Protein AF-A0A956GLJ9-F1 (afdb_monomer)

Structure (mmCIF, N/CA/C/O backbone):
data_AF-A0A956GLJ9-F1
#
_entry.id   AF-A0A956GLJ9-F1
#
loop_
_atom_site.group_PDB
_atom_site.id
_atom_site.type_symbol
_atom_site.label_atom_id
_atom_site.label_alt_id
_atom_site.label_comp_id
_atom_site.label_asym_id
_atom_site.label_entity_id
_atom_site.label_seq_id
_atom_site.pdbx_PDB_ins_code
_atom_site.Cartn_x
_atom_site.Cartn_y
_atom_site.Cartn_z
_atom_site.occupancy
_atom_site.B_iso_or_equiv
_atom_site.auth_seq_id
_atom_site.auth_comp_id
_atom_site.auth_asym_id
_atom_site.auth_atom_id
_atom_site.pdbx_PDB_model_num
ATOM 1 N N . MET A 1 1 ? 27.401 13.143 -89.800 1.00 44.00 1 MET A N 1
ATOM 2 C CA . MET A 1 1 ? 27.709 12.246 -88.667 1.00 44.00 1 MET A CA 1
ATOM 3 C C . MET A 1 1 ? 27.588 13.049 -87.384 1.00 44.00 1 MET A C 1
ATOM 5 O O . MET A 1 1 ? 28.404 13.926 -87.155 1.00 44.00 1 MET A O 1
ATOM 9 N N . SER A 1 2 ? 26.529 12.823 -86.611 1.00 38.94 2 SER A N 1
ATOM 10 C CA . SER A 1 2 ? 26.388 13.361 -85.257 1.00 38.94 2 SER A CA 1
ATOM 11 C C . SER A 1 2 ? 25.541 12.362 -84.472 1.00 38.94 2 SER A C 1
ATOM 13 O O . SER A 1 2 ? 24.392 12.097 -84.826 1.00 38.94 2 SER A O 1
ATOM 15 N N . THR A 1 3 ? 26.179 11.700 -83.513 1.00 44.72 3 THR A N 1
ATOM 16 C CA . THR A 1 3 ? 25.634 10.592 -82.728 1.00 44.72 3 THR A CA 1
ATOM 17 C C . THR A 1 3 ? 24.843 11.166 -81.556 1.00 44.72 3 THR A C 1
ATOM 19 O O . THR A 1 3 ? 25.363 11.983 -80.800 1.00 44.72 3 THR A O 1
ATOM 22 N N . ARG A 1 4 ? 23.577 10.759 -81.411 1.00 41.34 4 ARG A N 1
ATOM 23 C CA . ARG A 1 4 ? 22.721 11.115 -80.271 1.00 41.34 4 ARG A CA 1
ATOM 24 C C . ARG A 1 4 ? 23.201 10.368 -79.022 1.00 41.34 4 ARG A C 1
ATOM 26 O O . ARG A 1 4 ? 23.243 9.141 -79.040 1.00 41.34 4 ARG A O 1
ATOM 33 N N . LEU A 1 5 ? 23.533 11.097 -77.957 1.00 38.75 5 LEU A N 1
ATOM 34 C CA . LEU A 1 5 ? 23.769 10.532 -76.627 1.00 38.75 5 LEU A CA 1
ATOM 35 C C . LEU A 1 5 ? 22.432 10.454 -75.876 1.00 38.75 5 LEU A C 1
ATOM 37 O O . LEU A 1 5 ? 21.745 11.461 -75.716 1.00 38.75 5 LEU A O 1
ATOM 41 N N . VAL A 1 6 ? 22.071 9.252 -75.436 1.00 41.44 6 VAL A N 1
ATOM 42 C CA . VAL A 1 6 ? 20.950 8.993 -74.528 1.00 41.44 6 VAL A CA 1
ATOM 43 C C . VAL A 1 6 ? 21.472 9.159 -73.103 1.00 41.44 6 VAL A C 1
ATOM 45 O O . VAL A 1 6 ? 22.379 8.437 -72.698 1.00 41.44 6 VAL A O 1
ATOM 48 N N . ALA A 1 7 ? 20.920 10.108 -72.349 1.00 44.28 7 ALA A N 1
ATOM 49 C CA . ALA A 1 7 ? 21.169 10.231 -70.918 1.00 44.28 7 ALA A CA 1
ATOM 50 C C . ALA A 1 7 ? 20.145 9.375 -70.161 1.00 44.28 7 ALA A C 1
ATOM 52 O O . ALA A 1 7 ? 18.972 9.729 -70.071 1.00 44.28 7 ALA A O 1
ATOM 53 N N . VAL A 1 8 ? 20.595 8.237 -69.636 1.00 44.16 8 VAL A N 1
ATOM 54 C CA . VAL A 1 8 ? 19.931 7.528 -68.539 1.00 44.16 8 VAL A CA 1
ATOM 55 C C . VAL A 1 8 ? 20.678 7.945 -67.282 1.00 44.16 8 VAL A C 1
ATOM 57 O O . VAL A 1 8 ? 21.865 7.648 -67.159 1.00 44.16 8 VAL A O 1
ATOM 60 N N . MET A 1 9 ? 20.022 8.650 -66.363 1.00 39.00 9 MET A N 1
ATOM 61 C CA . MET A 1 9 ? 20.583 8.872 -65.034 1.00 39.00 9 MET A CA 1
ATOM 62 C C . MET A 1 9 ? 19.540 8.528 -63.983 1.00 39.00 9 MET A C 1
ATOM 64 O O . MET A 1 9 ? 18.390 8.958 -64.042 1.00 39.00 9 MET A O 1
ATOM 68 N N . PHE A 1 10 ? 19.985 7.647 -63.099 1.00 41.19 10 PHE A N 1
ATOM 69 C CA . PHE A 1 10 ? 19.231 6.924 -62.100 1.00 41.19 10 PHE A CA 1
ATOM 70 C C . PHE A 1 10 ? 18.556 7.871 -61.111 1.00 41.19 10 PHE A C 1
ATOM 72 O O . PHE A 1 10 ? 19.197 8.735 -60.515 1.00 41.19 10 PHE A O 1
ATOM 79 N N . LEU A 1 11 ? 17.261 7.642 -60.901 1.00 39.56 11 LEU A N 1
ATOM 80 C CA . LEU A 1 11 ? 16.531 8.148 -59.753 1.00 39.56 11 LEU A CA 1
ATOM 81 C C . LEU A 1 11 ? 17.072 7.415 -58.516 1.00 39.56 11 LEU A C 1
ATOM 83 O O . LEU A 1 11 ? 16.701 6.275 -58.248 1.00 39.56 11 LEU A O 1
ATOM 87 N N . ALA A 1 12 ? 18.003 8.040 -57.799 1.00 45.09 12 ALA A N 1
ATOM 88 C CA . ALA A 1 12 ? 18.372 7.609 -56.461 1.00 45.09 12 ALA A CA 1
ATOM 89 C C . ALA A 1 12 ? 17.210 7.975 -55.530 1.00 45.09 12 ALA A C 1
ATOM 91 O O . ALA A 1 12 ? 17.091 9.112 -55.082 1.00 45.09 12 ALA A O 1
ATOM 92 N N . THR A 1 13 ? 16.316 7.020 -55.277 1.00 44.50 13 THR A N 1
ATOM 93 C CA . THR A 1 13 ? 15.435 7.058 -54.110 1.00 44.50 13 THR A CA 1
ATOM 94 C C . THR A 1 13 ? 16.325 7.083 -52.876 1.00 44.50 13 THR A C 1
ATOM 96 O O . THR A 1 13 ? 16.839 6.050 -52.449 1.00 44.50 13 THR A O 1
ATOM 99 N N . THR A 1 14 ? 16.541 8.271 -52.318 1.00 45.38 14 THR A N 1
ATOM 100 C CA . THR A 1 14 ? 16.943 8.432 -50.925 1.00 45.38 14 THR A CA 1
ATOM 101 C C . THR A 1 14 ? 15.839 7.806 -50.086 1.00 45.38 14 THR A C 1
ATOM 103 O O . THR A 1 14 ? 14.814 8.440 -49.833 1.00 45.38 14 THR A O 1
ATOM 106 N N . LEU A 1 15 ? 16.016 6.529 -49.731 1.00 42.78 15 LEU A N 1
ATOM 107 C CA . LEU A 1 15 ? 15.277 5.925 -48.637 1.00 42.78 15 LEU A CA 1
ATOM 108 C C . LEU A 1 15 ? 15.518 6.818 -47.423 1.00 42.78 15 LEU A C 1
ATOM 110 O O . LEU A 1 15 ? 16.634 6.918 -46.913 1.00 42.78 15 LEU A O 1
ATOM 114 N N . VAL A 1 16 ? 14.454 7.490 -47.006 1.00 46.03 16 VAL A N 1
ATOM 115 C CA . VAL A 1 16 ? 14.306 8.005 -45.658 1.00 46.03 16 VAL A CA 1
ATOM 116 C C . VAL A 1 16 ? 14.397 6.781 -44.755 1.00 46.03 16 VAL A C 1
ATOM 118 O O . VAL A 1 16 ? 13.442 6.022 -44.623 1.00 46.03 16 VAL A O 1
ATOM 121 N N . GLY A 1 17 ? 15.582 6.539 -44.203 1.00 37.72 17 GLY A N 1
ATOM 122 C CA . GLY A 1 17 ? 15.743 5.671 -43.051 1.00 37.72 17 GLY A CA 1
ATOM 123 C C . GLY A 1 17 ? 15.138 6.380 -41.849 1.00 37.72 17 GLY A C 1
ATOM 124 O O . GLY A 1 17 ? 15.865 6.938 -41.037 1.00 37.72 17 GLY A O 1
ATOM 125 N N . CYS A 1 18 ? 13.809 6.392 -41.761 1.00 40.34 18 CYS A N 1
ATOM 126 C CA . CYS A 1 18 ? 13.160 6.378 -40.463 1.00 40.34 18 CYS A CA 1
ATOM 127 C C . CYS A 1 18 ? 13.499 5.008 -39.879 1.00 40.34 18 CYS A C 1
ATOM 129 O O . CYS A 1 18 ? 12.821 4.024 -40.164 1.00 40.34 18 CYS A O 1
ATOM 131 N N . ALA A 1 19 ? 14.602 4.924 -39.137 1.00 37.84 19 ALA A N 1
ATOM 132 C CA . ALA A 1 19 ? 14.672 3.942 -38.075 1.00 37.84 19 ALA A CA 1
ATOM 133 C C . ALA A 1 19 ? 13.576 4.364 -37.092 1.00 37.84 19 ALA A C 1
ATOM 135 O O . ALA A 1 19 ? 13.750 5.304 -36.321 1.00 37.84 19 ALA A O 1
ATOM 136 N N . ALA A 1 20 ? 12.393 3.774 -37.247 1.00 39.22 20 ALA A N 1
ATOM 137 C CA . ALA A 1 20 ? 11.461 3.679 -36.147 1.00 39.22 20 ALA A CA 1
ATOM 138 C C . ALA A 1 20 ? 12.117 2.704 -35.167 1.00 39.22 20 ALA A C 1
ATOM 140 O O . ALA A 1 20 ? 11.961 1.493 -35.294 1.00 39.22 20 ALA A O 1
ATOM 141 N N . ASP A 1 21 ? 12.934 3.237 -34.261 1.00 42.38 21 ASP A N 1
ATOM 142 C CA . ASP A 1 21 ? 13.174 2.589 -32.977 1.00 42.38 21 ASP A CA 1
ATOM 143 C C . ASP A 1 21 ? 11.869 2.751 -32.180 1.00 42.38 21 ASP A C 1
ATOM 145 O O . ASP A 1 21 ? 11.744 3.619 -31.324 1.00 42.38 21 ASP A O 1
ATOM 149 N N . GLU A 1 22 ? 10.848 1.985 -32.557 1.00 43.88 22 GLU A N 1
ATOM 150 C CA . GLU A 1 22 ? 9.607 1.828 -31.800 1.00 43.88 22 GLU A CA 1
ATOM 151 C C . GLU A 1 22 ? 9.545 0.369 -31.355 1.00 43.88 22 GLU A C 1
ATOM 153 O O . GLU A 1 22 ? 8.762 -0.426 -31.867 1.00 43.88 22 GLU A O 1
ATOM 158 N N . ASP A 1 23 ? 10.412 0.011 -30.409 1.00 48.56 23 ASP A N 1
ATOM 159 C CA . ASP A 1 23 ? 10.081 -1.057 -29.464 1.00 48.56 23 ASP A CA 1
ATOM 160 C C . ASP A 1 23 ? 9.266 -0.387 -28.347 1.00 48.56 23 ASP A C 1
ATOM 162 O O . ASP A 1 23 ? 9.747 -0.099 -27.253 1.00 48.56 23 ASP A O 1
ATOM 166 N N . ASP A 1 24 ? 8.031 -0.014 -28.690 1.00 54.81 24 ASP A N 1
ATOM 167 C CA . ASP A 1 24 ? 7.035 0.568 -27.781 1.00 54.81 24 ASP A CA 1
ATOM 168 C C . ASP A 1 24 ? 6.365 -0.556 -26.965 1.00 54.81 24 ASP A C 1
ATOM 170 O O . ASP A 1 24 ? 5.145 -0.673 -26.895 1.00 54.81 24 ASP A O 1
ATOM 174 N N . THR A 1 25 ? 7.172 -1.459 -26.396 1.00 66.19 25 THR A N 1
ATOM 175 C CA . THR A 1 25 ? 6.724 -2.586 -25.554 1.00 66.19 25 THR A CA 1
ATOM 176 C C . THR A 1 25 ? 6.754 -2.193 -24.080 1.00 66.19 25 THR A C 1
ATOM 178 O O . THR A 1 25 ? 7.260 -2.916 -23.220 1.00 66.19 25 THR A O 1
ATOM 181 N N . GLY A 1 26 ? 6.338 -0.964 -23.792 1.00 83.12 26 GLY A N 1
ATOM 182 C CA . GLY A 1 26 ? 6.185 -0.512 -22.426 1.00 83.12 26 GLY A CA 1
ATOM 183 C C . GLY A 1 26 ? 4.836 -0.976 -21.882 1.00 83.12 26 GLY A C 1
ATOM 184 O O . GLY A 1 26 ? 3.812 -0.776 -22.528 1.00 83.12 26 GLY A O 1
ATOM 185 N N . HIS A 1 27 ? 4.825 -1.493 -20.659 1.00 91.31 27 HIS A N 1
ATOM 186 C CA . HIS A 1 27 ? 3.616 -1.960 -19.985 1.00 91.31 27 HIS A CA 1
ATOM 187 C C . HIS A 1 27 ? 3.323 -1.135 -18.735 1.00 91.31 27 HIS A C 1
ATOM 189 O O . HIS A 1 27 ? 4.228 -0.691 -18.024 1.00 91.31 27 HIS A O 1
ATOM 195 N N . THR A 1 28 ? 2.050 -0.892 -18.471 1.00 93.38 28 THR A N 1
ATOM 196 C CA . THR A 1 28 ? 1.597 -0.215 -17.259 1.00 93.38 28 THR A CA 1
ATOM 197 C C . THR A 1 28 ? 1.535 -1.184 -16.085 1.00 93.38 28 THR A C 1
ATOM 199 O O . THR A 1 28 ? 1.340 -2.392 -16.240 1.00 93.38 28 THR A O 1
ATOM 202 N N . LEU A 1 29 ? 1.726 -0.633 -14.890 1.00 93.69 29 LEU A N 1
ATOM 203 C CA . LEU A 1 29 ? 1.554 -1.344 -13.633 1.00 93.69 29 LEU A CA 1
ATOM 204 C C . LEU A 1 29 ? 0.326 -0.780 -12.923 1.00 93.69 29 LEU A C 1
ATOM 206 O O . LEU A 1 29 ? 0.223 0.434 -12.721 1.00 93.69 29 LEU A O 1
ATOM 210 N N . THR A 1 30 ? -0.576 -1.657 -12.502 1.00 94.81 30 THR A N 1
ATOM 211 C CA . THR A 1 30 ? -1.783 -1.300 -11.761 1.00 94.81 30 THR A CA 1
ATOM 212 C C . THR A 1 30 ? -1.794 -1.982 -10.398 1.00 94.81 30 THR A C 1
ATOM 214 O O . THR A 1 30 ? -1.614 -3.192 -10.284 1.00 94.81 30 THR A O 1
ATOM 217 N N . MET A 1 31 ? -2.041 -1.198 -9.351 1.00 94.62 31 MET A N 1
ATOM 218 C CA . MET A 1 31 ? -2.357 -1.697 -8.016 1.00 94.62 31 MET A CA 1
ATOM 219 C C . MET A 1 31 ? -3.775 -1.277 -7.649 1.00 94.62 31 MET A C 1
ATOM 221 O O . MET A 1 31 ? -4.080 -0.081 -7.588 1.00 94.62 31 MET A O 1
ATOM 225 N N . ASP A 1 32 ? -4.604 -2.273 -7.362 1.00 95.50 32 ASP A N 1
ATOM 226 C CA . ASP A 1 32 ? -5.962 -2.126 -6.859 1.00 95.50 32 ASP A CA 1
ATOM 227 C C . ASP A 1 32 ? -5.995 -2.526 -5.383 1.00 95.50 32 ASP A C 1
ATOM 229 O O . ASP A 1 32 ? -6.085 -3.698 -5.022 1.00 95.50 32 ASP A O 1
ATOM 233 N N . ALA A 1 33 ? -5.898 -1.533 -4.507 1.00 95.62 33 ALA A N 1
ATOM 234 C CA . ALA A 1 33 ? -5.936 -1.720 -3.069 1.00 95.62 33 ALA A CA 1
ATOM 235 C C . ALA A 1 33 ? -7.356 -1.531 -2.528 1.00 95.62 33 ALA A C 1
ATOM 237 O O . ALA A 1 33 ? -7.972 -0.482 -2.727 1.00 95.62 33 ALA A O 1
ATOM 238 N N . ARG A 1 34 ? -7.876 -2.522 -1.799 1.00 95.44 34 ARG A N 1
ATOM 239 C CA . ARG A 1 34 ? -9.191 -2.444 -1.147 1.00 95.44 34 ARG A CA 1
ATOM 240 C C . ARG A 1 34 ? -9.061 -2.640 0.355 1.00 95.44 34 ARG A C 1
ATOM 242 O O . ARG A 1 34 ? -8.532 -3.646 0.815 1.00 95.44 34 ARG A O 1
ATOM 249 N N . LEU A 1 35 ? -9.577 -1.683 1.121 1.00 94.94 35 LEU A N 1
ATOM 250 C CA . LEU A 1 35 ? -9.683 -1.795 2.571 1.00 94.94 35 LEU A CA 1
ATOM 251 C C . LEU A 1 35 ? -11.102 -2.256 2.930 1.00 94.94 35 LEU A C 1
ATOM 253 O O . LEU A 1 35 ? -12.064 -1.494 2.851 1.00 94.94 35 LEU A O 1
ATOM 257 N N . THR A 1 36 ? -11.245 -3.524 3.291 1.00 94.81 36 THR A N 1
ATOM 258 C CA . THR A 1 36 ? -12.512 -4.173 3.620 1.00 94.81 36 THR A CA 1
ATOM 259 C C . THR A 1 36 ? -12.784 -4.138 5.117 1.00 94.81 36 THR A C 1
ATOM 261 O O . THR A 1 36 ? -11.936 -4.520 5.929 1.00 94.81 36 THR A O 1
ATOM 264 N N . THR A 1 37 ? -13.990 -3.713 5.485 1.00 94.25 37 THR A N 1
ATOM 265 C CA . THR A 1 37 ? -14.480 -3.792 6.864 1.00 94.25 37 THR A CA 1
ATOM 266 C C . THR A 1 37 ? -14.984 -5.193 7.185 1.00 94.25 37 THR A C 1
ATOM 268 O O . THR A 1 37 ? -15.641 -5.817 6.351 1.00 94.25 37 THR A O 1
ATOM 271 N N . GLY A 1 38 ? -14.734 -5.654 8.409 1.00 90.00 38 GLY A N 1
ATOM 272 C CA . GLY A 1 38 ? -15.372 -6.846 8.959 1.00 90.00 38 GLY A CA 1
ATOM 273 C C . GLY A 1 38 ? -16.847 -6.615 9.304 1.00 90.00 38 GLY A C 1
ATOM 274 O O . GLY A 1 38 ? -17.388 -5.518 9.142 1.00 90.00 38 GLY A O 1
ATOM 275 N N . ASP A 1 39 ? -17.495 -7.656 9.828 1.00 88.06 39 ASP A N 1
ATOM 276 C CA . ASP A 1 39 ? -18.915 -7.622 10.214 1.00 88.06 39 ASP A CA 1
ATOM 277 C C . ASP A 1 39 ? -19.219 -6.613 11.338 1.00 88.06 39 ASP A C 1
ATOM 279 O O . ASP A 1 39 ? -20.351 -6.150 11.487 1.00 88.06 39 ASP A O 1
ATOM 283 N N . ASP A 1 40 ? -18.211 -6.261 12.135 1.00 91.88 40 ASP A N 1
ATOM 284 C CA . ASP A 1 40 ? -18.280 -5.252 13.193 1.00 91.88 40 ASP A CA 1
ATOM 285 C C . ASP A 1 40 ? -18.105 -3.810 12.676 1.00 91.88 40 ASP A C 1
ATOM 287 O O . ASP A 1 40 ? -18.185 -2.857 13.455 1.00 91.88 40 ASP A O 1
ATOM 291 N N . GLY A 1 41 ? -17.898 -3.640 11.367 1.00 95.06 41 GLY A N 1
ATOM 292 C CA . GLY A 1 41 ? -17.672 -2.350 10.721 1.00 95.06 41 GLY A CA 1
ATOM 293 C C . GLY A 1 41 ? -16.262 -1.788 10.919 1.00 95.06 41 GLY A C 1
ATOM 294 O O . GLY A 1 41 ? -16.028 -0.630 10.566 1.00 95.06 41 GLY A O 1
ATOM 295 N N . LEU A 1 42 ? -15.327 -2.568 11.472 1.00 96.75 42 LEU A N 1
ATOM 296 C CA . LEU A 1 42 ? -13.935 -2.164 11.667 1.00 96.75 42 LEU A CA 1
ATOM 297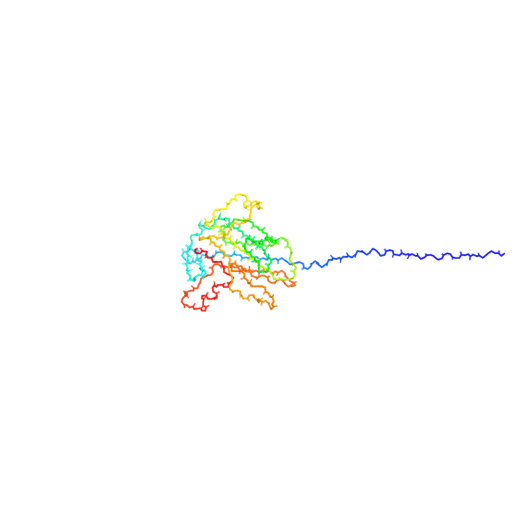 C C . LEU A 1 42 ? -13.039 -2.693 10.545 1.00 96.75 42 LEU A C 1
ATOM 299 O O . LEU A 1 42 ? -13.300 -3.730 9.937 1.00 96.75 42 LEU A O 1
ATOM 303 N N . LEU A 1 43 ? -11.952 -1.973 10.279 1.00 96.62 43 LEU A N 1
ATOM 304 C CA . LEU A 1 43 ? -10.869 -2.443 9.424 1.00 96.62 43 LEU A CA 1
ATOM 305 C C . LEU A 1 43 ? -9.905 -3.264 10.276 1.00 96.62 43 LEU A C 1
ATOM 307 O O . LEU A 1 43 ? -9.340 -2.731 11.229 1.00 96.62 43 LEU A O 1
ATOM 311 N N . ALA A 1 44 ? -9.711 -4.537 9.942 1.00 95.50 44 ALA A N 1
ATOM 312 C CA . ALA A 1 44 ? -8.760 -5.407 10.624 1.00 95.50 44 ALA A CA 1
ATOM 313 C C . ALA A 1 44 ? -7.491 -5.568 9.781 1.00 95.50 44 ALA A C 1
ATOM 315 O O . ALA A 1 44 ? -7.575 -5.838 8.586 1.00 95.50 44 ALA A O 1
ATOM 316 N N . PHE A 1 45 ? -6.329 -5.422 10.409 1.00 94.38 45 PHE A N 1
ATOM 317 C CA . PHE A 1 45 ? -5.028 -5.526 9.761 1.00 94.38 45 PHE A CA 1
ATOM 318 C C . PHE A 1 45 ? -4.148 -6.510 10.515 1.00 94.38 45 PHE A C 1
ATOM 320 O O . PHE A 1 45 ? -4.013 -6.432 11.739 1.00 94.38 45 PHE A O 1
ATOM 327 N N . LEU A 1 46 ? -3.526 -7.416 9.770 1.00 93.12 46 LEU A N 1
ATOM 328 C CA . LEU A 1 46 ? -2.458 -8.262 10.275 1.00 93.12 46 LEU A CA 1
ATOM 329 C C . LEU A 1 46 ? -1.167 -7.435 10.382 1.00 93.12 46 LEU A C 1
ATOM 331 O O . LEU A 1 46 ? -0.916 -6.550 9.568 1.00 93.12 46 LEU A O 1
ATOM 335 N N . SER A 1 47 ? -0.342 -7.704 11.384 1.00 91.12 47 SER A N 1
ATOM 336 C CA . SER A 1 47 ? 1.010 -7.160 11.498 1.00 91.12 47 SER A CA 1
ATOM 337 C C . SER A 1 47 ? 2.044 -8.192 11.027 1.00 91.12 47 SER A C 1
ATOM 339 O O . SER A 1 47 ? 1.761 -9.395 11.031 1.00 91.12 47 SER A O 1
ATOM 341 N N . PRO A 1 48 ? 3.286 -7.784 10.710 1.00 85.81 48 PRO A N 1
ATOM 342 C CA . PRO A 1 48 ? 4.366 -8.723 10.396 1.00 85.81 48 PRO A CA 1
ATOM 343 C C . PRO A 1 48 ? 4.672 -9.738 11.513 1.00 85.81 48 PRO A C 1
ATOM 345 O O . PRO A 1 48 ? 5.263 -10.782 11.250 1.00 85.81 48 PRO A O 1
ATOM 348 N N . SER A 1 49 ? 4.282 -9.455 12.762 1.00 86.38 49 SER A N 1
ATOM 349 C CA . SER A 1 49 ? 4.427 -10.370 13.903 1.00 86.38 49 SER A CA 1
ATOM 350 C C . SER A 1 49 ? 3.211 -11.280 14.118 1.00 86.38 49 SER A C 1
ATOM 352 O O . SER A 1 49 ? 3.123 -11.942 15.153 1.00 86.38 49 SER A O 1
ATOM 354 N N . ALA A 1 50 ? 2.294 -11.335 13.146 1.00 85.75 50 ALA A N 1
ATOM 355 C CA . ALA A 1 50 ? 1.048 -12.093 13.194 1.00 85.75 50 ALA A CA 1
ATOM 356 C C . ALA A 1 50 ? 0.132 -11.688 14.366 1.00 85.75 50 ALA A C 1
ATOM 358 O O . ALA A 1 50 ? -0.488 -12.524 15.022 1.00 85.75 50 ALA A O 1
ATOM 359 N N . THR A 1 51 ? 0.036 -10.385 14.637 1.00 90.12 51 THR A N 1
ATOM 360 C CA . THR A 1 51 ? -0.988 -9.815 15.525 1.00 90.12 51 THR A CA 1
ATOM 361 C C . THR A 1 51 ? -2.037 -9.073 14.708 1.00 90.12 51 THR A C 1
ATOM 363 O O . THR A 1 51 ? -1.718 -8.512 13.666 1.00 90.12 51 THR A O 1
ATOM 366 N N . ILE A 1 52 ? -3.287 -9.057 15.173 1.00 92.62 52 ILE A N 1
ATOM 367 C CA . ILE A 1 52 ? -4.369 -8.318 14.512 1.00 92.62 52 ILE A CA 1
ATOM 368 C C . ILE A 1 52 ? -4.618 -7.021 15.277 1.00 92.62 52 ILE A C 1
ATOM 370 O O . ILE A 1 52 ? -4.812 -7.043 16.495 1.00 92.62 52 ILE A O 1
ATOM 374 N N . ALA A 1 53 ? -4.627 -5.904 14.558 1.00 92.88 53 ALA A N 1
ATOM 375 C CA . ALA A 1 53 ? -5.074 -4.612 15.056 1.00 92.88 53 ALA A CA 1
ATOM 376 C C . ALA A 1 53 ? -6.291 -4.139 14.259 1.00 92.88 53 ALA A C 1
ATOM 378 O O . ALA A 1 53 ? -6.456 -4.487 13.090 1.00 92.88 53 ALA A O 1
ATOM 379 N N . THR A 1 54 ? -7.142 -3.340 14.894 1.00 94.88 54 THR A N 1
ATOM 380 C CA . THR A 1 54 ? -8.368 -2.827 14.281 1.00 94.88 54 THR A CA 1
ATOM 381 C C . THR A 1 54 ? -8.391 -1.308 14.287 1.00 94.88 54 THR A C 1
ATOM 383 O O . THR A 1 54 ? -8.056 -0.699 15.302 1.00 94.88 54 THR A O 1
ATOM 386 N N . HIS A 1 55 ? -8.866 -0.713 13.199 1.00 94.38 55 HIS A N 1
ATOM 387 C CA . HIS A 1 55 ? -9.093 0.725 13.058 1.00 94.38 55 HIS A CA 1
ATOM 388 C C . HIS A 1 55 ? -10.554 1.003 12.706 1.00 94.38 55 HIS A C 1
ATOM 390 O O . HIS A 1 55 ? -11.196 0.211 12.008 1.00 94.38 55 HIS A O 1
ATOM 396 N N . ALA A 1 56 ? -11.081 2.152 13.135 1.00 96.19 56 ALA A N 1
ATOM 397 C CA . ALA A 1 56 ? -12.324 2.639 12.559 1.00 96.19 56 ALA A CA 1
ATOM 398 C C . ALA A 1 56 ? -12.048 3.151 11.131 1.00 96.19 56 ALA A C 1
ATOM 400 O O . ALA A 1 56 ? -10.995 3.747 10.897 1.00 96.19 56 ALA A O 1
ATOM 401 N N . PRO A 1 57 ? -12.990 3.020 10.177 1.00 97.06 57 PRO A N 1
ATOM 402 C CA . PRO A 1 57 ? -12.828 3.606 8.844 1.00 97.06 57 PRO A CA 1
ATOM 403 C C . PRO A 1 57 ? -12.484 5.101 8.873 1.00 97.06 57 PRO A C 1
ATOM 405 O O . PRO A 1 57 ? -11.677 5.569 8.076 1.00 97.06 57 PRO A O 1
ATOM 408 N N . ALA A 1 58 ? -13.035 5.845 9.837 1.00 96.94 58 ALA A N 1
ATOM 409 C CA . ALA A 1 58 ? -12.770 7.272 10.023 1.00 96.94 58 ALA A CA 1
ATOM 410 C C . ALA A 1 58 ? -11.313 7.600 10.407 1.00 96.94 58 ALA A C 1
ATOM 412 O O . ALA A 1 58 ? -10.882 8.734 10.210 1.00 96.94 58 ALA A O 1
ATOM 413 N N . ASP A 1 59 ? -10.551 6.633 10.927 1.00 95.75 59 ASP A N 1
ATOM 414 C CA . ASP A 1 59 ? -9.131 6.816 11.244 1.00 95.75 59 ASP A CA 1
ATOM 415 C C . ASP A 1 59 ? -8.245 6.725 9.991 1.00 95.75 59 ASP A C 1
ATOM 417 O O . ASP A 1 59 ? -7.078 7.115 10.033 1.00 95.75 59 ASP A O 1
ATOM 421 N N . VAL A 1 60 ? -8.794 6.218 8.881 1.00 96.62 60 VAL A N 1
ATOM 422 C CA . VAL A 1 60 ? -8.064 5.923 7.640 1.00 96.62 60 VAL A CA 1
ATOM 423 C C . VAL A 1 60 ? -8.572 6.767 6.469 1.00 96.62 60 VAL A C 1
ATOM 425 O O . VAL A 1 60 ? -7.774 7.288 5.694 1.00 96.62 60 VAL A O 1
ATOM 428 N N . ILE A 1 61 ? -9.888 6.954 6.342 1.00 97.94 61 ILE A N 1
ATOM 429 C CA . ILE A 1 61 ? -10.493 7.813 5.315 1.00 97.94 61 ILE A CA 1
ATOM 430 C C . ILE A 1 61 ? -9.968 9.244 5.467 1.00 97.94 61 ILE A C 1
ATOM 432 O O . ILE A 1 61 ? -9.889 9.786 6.569 1.00 97.94 61 ILE A 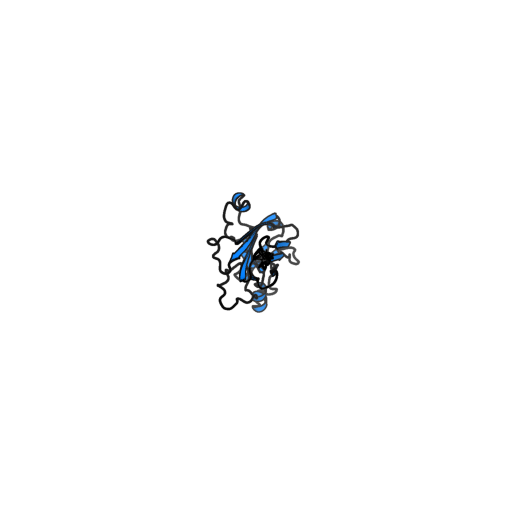O 1
ATOM 436 N N . GLY A 1 62 ? -9.606 9.873 4.349 1.00 97.31 62 GLY A N 1
ATOM 437 C CA . GLY A 1 62 ? -9.053 11.226 4.350 1.00 97.31 62 GLY A CA 1
ATOM 438 C C . GLY A 1 62 ? -7.566 11.300 4.714 1.00 97.31 62 GLY A C 1
ATOM 439 O O . GLY A 1 62 ? -6.989 12.387 4.663 1.00 97.31 62 GLY A O 1
ATOM 440 N N . LYS A 1 63 ? -6.920 10.178 5.060 1.00 97.50 63 LYS A N 1
ATOM 441 C CA . LYS A 1 63 ? -5.473 10.139 5.302 1.00 97.50 63 LYS A CA 1
ATOM 442 C C . LYS A 1 63 ? -4.693 10.163 3.988 1.00 97.50 63 LYS A C 1
ATOM 444 O O . LYS A 1 63 ? -5.194 9.672 2.972 1.00 97.50 63 LYS A O 1
ATOM 449 N N . PRO A 1 64 ? -3.480 10.736 3.977 1.00 97.69 64 PRO A N 1
ATOM 450 C CA . PRO A 1 64 ? -2.629 10.690 2.803 1.00 97.69 64 PRO A CA 1
ATOM 451 C C . PRO A 1 64 ? -2.132 9.263 2.564 1.00 97.69 64 PRO A C 1
ATOM 453 O O . PRO A 1 64 ? -1.779 8.543 3.502 1.00 97.69 64 PRO A O 1
ATOM 456 N N . TYR A 1 65 ? -2.072 8.874 1.295 1.00 97.06 65 TYR A N 1
ATOM 457 C CA . TYR A 1 65 ? -1.380 7.666 0.873 1.00 97.06 65 TYR A CA 1
ATOM 458 C C . TYR A 1 65 ? -0.324 7.996 -0.177 1.00 97.06 65 TYR A C 1
ATOM 460 O O . TYR A 1 65 ? -0.479 8.939 -0.958 1.00 97.06 65 TYR A O 1
ATOM 468 N N . TYR A 1 66 ? 0.722 7.183 -0.202 1.00 95.50 66 TYR A N 1
ATOM 469 C CA . TYR A 1 66 ? 1.781 7.202 -1.196 1.00 95.50 66 TYR A CA 1
ATOM 470 C C . TYR A 1 66 ? 1.809 5.869 -1.928 1.00 95.50 66 TYR A C 1
ATOM 472 O O . TYR A 1 66 ? 1.770 4.815 -1.291 1.00 95.50 66 TYR A O 1
ATOM 480 N N . VAL A 1 67 ? 1.916 5.921 -3.252 1.00 94.75 67 VAL A N 1
ATOM 481 C CA . VAL A 1 67 ? 2.259 4.759 -4.069 1.00 94.75 67 VAL A CA 1
ATOM 482 C C . VAL A 1 67 ? 3.556 5.050 -4.802 1.00 94.75 67 VAL A C 1
ATOM 484 O O . VAL A 1 67 ? 3.689 6.106 -5.419 1.00 94.75 67 VAL A O 1
ATOM 487 N N . GLY A 1 68 ? 4.493 4.108 -4.748 1.00 93.31 68 GLY A N 1
ATOM 488 C CA . GLY A 1 68 ? 5.787 4.201 -5.415 1.00 93.31 68 GLY A CA 1
ATOM 489 C C . GLY A 1 68 ? 6.122 2.919 -6.167 1.00 93.31 68 GLY A C 1
ATOM 490 O O . GLY A 1 68 ? 5.798 1.828 -5.704 1.00 93.31 68 GLY A O 1
ATOM 491 N N . VAL A 1 69 ? 6.778 3.058 -7.316 1.00 93.62 69 VAL A N 1
ATOM 492 C CA . VAL A 1 69 ? 7.356 1.954 -8.093 1.00 93.62 69 VAL A CA 1
ATOM 493 C C . VAL A 1 69 ? 8.864 2.106 -8.089 1.00 93.62 69 VAL A C 1
ATOM 495 O O . VAL A 1 69 ? 9.386 3.183 -8.382 1.00 93.62 69 VAL A O 1
ATOM 498 N N . PHE A 1 70 ? 9.561 1.018 -7.811 1.00 91.94 70 PHE A N 1
ATOM 499 C CA . PHE A 1 70 ? 11.007 0.959 -7.703 1.00 91.94 70 PHE A CA 1
ATOM 500 C C . PHE A 1 70 ? 11.551 -0.182 -8.568 1.00 91.94 70 PHE A C 1
ATOM 502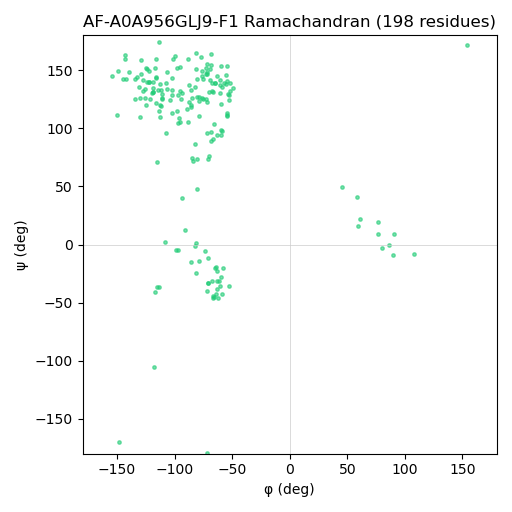 O O . PHE A 1 70 ? 10.816 -1.126 -8.881 1.00 91.94 70 PHE A O 1
ATOM 509 N N . PRO A 1 71 ? 12.839 -0.142 -8.952 1.00 89.75 71 PRO A N 1
ATOM 510 C CA . PRO A 1 71 ? 13.507 -1.342 -9.439 1.00 89.75 71 PRO A CA 1
ATOM 511 C C . PRO A 1 71 ? 13.393 -2.457 -8.391 1.00 89.75 71 PRO A C 1
ATOM 513 O O . PRO A 1 71 ? 13.423 -2.181 -7.190 1.00 89.75 71 PRO A O 1
ATOM 516 N N . ALA A 1 72 ? 13.285 -3.710 -8.825 1.00 87.06 72 ALA A N 1
ATOM 517 C CA . ALA A 1 72 ? 13.308 -4.830 -7.893 1.00 87.06 72 ALA A CA 1
ATOM 518 C C . ALA A 1 72 ? 14.568 -4.818 -7.010 1.00 87.06 72 ALA A C 1
ATOM 520 O O . ALA A 1 72 ? 15.677 -4.582 -7.497 1.00 87.06 72 ALA A O 1
ATOM 521 N N . GLY A 1 73 ? 14.398 -5.107 -5.718 1.00 77.88 73 GLY A N 1
ATOM 522 C CA . GLY A 1 73 ? 15.501 -5.164 -4.753 1.00 77.88 73 GLY A CA 1
ATOM 523 C C . GLY A 1 73 ? 16.016 -3.797 -4.304 1.00 77.88 73 GLY A C 1
ATOM 524 O O . GLY A 1 73 ? 17.142 -3.702 -3.813 1.00 77.88 73 GLY A O 1
ATOM 525 N N . PHE A 1 74 ? 15.217 -2.743 -4.486 1.00 81.50 74 PHE A N 1
ATOM 526 C CA . PHE A 1 74 ? 15.575 -1.405 -4.031 1.00 81.50 74 PHE A CA 1
ATOM 527 C C . PHE A 1 74 ? 15.791 -1.340 -2.513 1.00 81.50 74 PHE A C 1
ATOM 529 O O . PHE A 1 74 ? 15.207 -2.076 -1.713 1.00 81.50 74 PHE A O 1
ATOM 536 N N . SER A 1 75 ? 16.610 -0.380 -2.105 1.00 70.38 75 SER A N 1
ATOM 537 C CA . SER A 1 75 ? 16.808 0.009 -0.723 1.00 70.38 75 SER A CA 1
ATOM 538 C C . SER A 1 75 ? 15.926 1.212 -0.398 1.00 70.38 75 SER A C 1
ATOM 540 O O . SER A 1 75 ? 16.182 2.339 -0.834 1.00 70.38 75 SER A O 1
ATOM 542 N N . SER A 1 76 ? 14.887 0.974 0.407 1.00 64.94 76 SER A N 1
ATOM 543 C CA . SER A 1 76 ? 14.009 2.035 0.908 1.00 64.94 76 SER A CA 1
ATOM 544 C C . SER A 1 76 ? 14.818 3.152 1.582 1.00 64.94 76 SER A C 1
ATOM 546 O O . SER A 1 76 ? 15.626 2.897 2.477 1.00 64.94 76 SER A O 1
ATOM 548 N N . GLY A 1 77 ? 14.626 4.389 1.112 1.00 64.12 77 GLY A N 1
ATOM 549 C CA . GLY A 1 77 ? 15.325 5.589 1.589 1.00 64.12 77 GLY A CA 1
ATOM 550 C C . GLY A 1 77 ? 16.642 5.924 0.877 1.00 64.12 77 GLY A C 1
ATOM 551 O O . GLY A 1 77 ? 17.163 7.016 1.092 1.00 64.12 77 GLY A O 1
ATOM 552 N N . ASN A 1 78 ? 17.159 5.038 0.020 1.00 70.25 78 ASN A N 1
ATOM 553 C CA . ASN A 1 78 ? 18.367 5.287 -0.777 1.00 70.25 78 ASN A CA 1
ATOM 554 C C . ASN A 1 78 ? 18.071 5.377 -2.277 1.00 70.25 78 ASN A C 1
ATOM 556 O O . ASN A 1 78 ? 18.678 6.196 -2.967 1.00 70.25 78 ASN A O 1
ATOM 560 N N . ASP A 1 79 ? 17.133 4.565 -2.766 1.00 79.25 79 ASP A N 1
ATOM 561 C CA . ASP A 1 79 ? 16.777 4.527 -4.181 1.00 79.25 79 ASP A CA 1
ATOM 562 C C . ASP A 1 79 ? 15.531 5.386 -4.459 1.00 79.25 79 ASP A C 1
ATOM 564 O O . ASP A 1 79 ? 14.514 5.236 -3.773 1.00 79.25 79 ASP A O 1
ATOM 568 N N . PRO A 1 80 ? 15.575 6.297 -5.450 1.00 83.50 80 PRO A N 1
ATOM 569 C CA . PRO A 1 80 ? 14.407 7.075 -5.836 1.00 83.50 80 PRO A CA 1
ATOM 570 C C . PRO A 1 80 ? 13.383 6.196 -6.563 1.00 83.50 80 PRO A C 1
ATOM 572 O O . PRO A 1 80 ? 13.738 5.280 -7.307 1.00 83.50 80 PRO A O 1
ATOM 575 N N . ALA A 1 81 ? 12.104 6.521 -6.395 1.00 90.06 81 ALA A N 1
ATOM 576 C CA . ALA A 1 81 ? 11.036 5.864 -7.134 1.00 90.06 81 ALA A CA 1
ATOM 577 C C . ALA A 1 81 ? 11.113 6.205 -8.634 1.00 90.06 81 ALA A C 1
ATOM 579 O O . ALA A 1 81 ? 11.336 7.356 -9.013 1.00 90.06 81 ALA A O 1
ATOM 580 N N . LEU A 1 82 ? 10.879 5.208 -9.489 1.00 92.44 82 LEU A N 1
ATOM 581 C CA . LEU A 1 82 ? 10.712 5.368 -10.939 1.00 92.44 82 LEU A CA 1
ATOM 582 C C . LEU A 1 82 ? 9.380 6.047 -11.276 1.00 92.44 82 LEU A C 1
ATOM 584 O O . LEU A 1 82 ? 9.273 6.803 -12.238 1.00 92.44 82 LEU A O 1
ATOM 588 N N . PHE A 1 83 ? 8.365 5.772 -10.461 1.00 93.31 83 PHE A N 1
ATOM 589 C CA . PHE A 1 83 ? 7.065 6.420 -10.494 1.00 93.31 83 PHE A CA 1
ATOM 590 C C . PHE A 1 83 ? 6.578 6.610 -9.068 1.00 93.31 83 PHE A C 1
ATOM 592 O O . PHE A 1 83 ? 6.769 5.734 -8.227 1.00 93.31 83 PHE A O 1
ATOM 599 N N . GLN A 1 84 ? 5.918 7.732 -8.808 1.00 94.19 84 GLN A N 1
ATOM 600 C CA . GLN A 1 84 ? 5.293 7.970 -7.522 1.00 94.19 84 GLN A CA 1
ATOM 601 C C . GLN A 1 84 ? 4.057 8.846 -7.641 1.00 94.19 84 GLN A C 1
ATOM 603 O O . GLN A 1 84 ? 3.982 9.729 -8.498 1.00 94.19 84 GLN A O 1
ATOM 608 N N . VAL A 1 85 ? 3.110 8.623 -6.739 1.00 95.19 85 VAL A N 1
ATOM 609 C CA . VAL A 1 85 ? 1.904 9.433 -6.614 1.00 95.19 85 VAL A CA 1
ATOM 610 C C . VAL A 1 85 ? 1.503 9.562 -5.151 1.00 95.19 85 VAL A C 1
ATOM 612 O O . VAL A 1 85 ? 1.599 8.613 -4.372 1.00 95.19 85 VAL A O 1
ATOM 615 N N . TRP A 1 86 ? 1.025 10.751 -4.801 1.00 96.44 86 TRP A N 1
ATOM 616 C CA . TRP A 1 86 ? 0.312 11.002 -3.558 1.00 96.44 86 TRP A CA 1
ATOM 617 C C . TRP A 1 86 ? -1.182 11.076 -3.831 1.00 96.44 86 TRP A C 1
ATOM 619 O O . TRP A 1 86 ? -1.618 11.633 -4.841 1.00 96.44 86 TRP A O 1
ATOM 629 N N . GLY A 1 87 ? -1.967 10.567 -2.895 1.00 96.56 87 GLY A N 1
ATOM 630 C CA . GLY A 1 87 ? -3.406 10.737 -2.902 1.00 96.56 87 GLY A CA 1
ATOM 631 C C . GLY A 1 87 ? -3.973 10.786 -1.496 1.00 96.56 87 GLY A C 1
ATOM 632 O O . GLY A 1 87 ? -3.260 10.891 -0.497 1.00 96.56 87 GLY A O 1
ATOM 633 N N . THR A 1 88 ? -5.293 10.728 -1.426 1.00 97.75 88 THR A N 1
ATOM 634 C CA . THR A 1 88 ? -6.038 10.707 -0.174 1.00 97.75 88 THR A CA 1
ATOM 635 C C . THR A 1 88 ? -6.949 9.496 -0.180 1.00 97.75 88 THR A C 1
ATOM 637 O O . THR A 1 88 ? -7.613 9.241 -1.186 1.00 97.75 88 THR A O 1
ATOM 640 N N . VAL A 1 89 ? -6.980 8.746 0.922 1.00 98.00 89 VAL A N 1
ATOM 641 C CA . VAL A 1 89 ? -7.826 7.555 1.034 1.00 98.00 89 VAL A CA 1
ATOM 642 C C . VAL A 1 89 ? -9.293 7.968 0.849 1.00 98.00 89 VAL A C 1
ATOM 644 O O . VAL A 1 89 ? -9.785 8.798 1.624 1.00 98.00 89 VAL A O 1
ATOM 647 N N . PRO A 1 90 ? -9.998 7.420 -0.156 1.00 98.06 90 PRO A N 1
ATOM 648 C CA . PRO A 1 90 ? -11.374 7.805 -0.440 1.00 98.06 90 PRO A CA 1
ATOM 649 C C . PRO A 1 90 ? -12.357 7.170 0.549 1.00 98.06 90 PRO A C 1
ATOM 651 O O . PRO A 1 90 ? -12.066 6.150 1.170 1.00 98.06 90 PRO A O 1
ATOM 654 N N . GLU A 1 91 ? -13.568 7.728 0.639 1.00 97.62 91 GLU A N 1
ATOM 655 C CA . GLU A 1 91 ? -14.658 7.163 1.457 1.00 97.62 91 GLU A CA 1
ATOM 656 C C . GLU A 1 91 ? -15.048 5.739 1.037 1.00 97.62 91 GLU A C 1
ATOM 658 O O . GLU A 1 91 ? -15.510 4.955 1.861 1.00 97.62 91 GLU A O 1
ATOM 663 N N . SER A 1 92 ? -14.844 5.393 -0.239 1.00 97.38 92 SER A N 1
ATOM 664 C CA . SER A 1 92 ? -15.075 4.045 -0.766 1.00 97.38 92 SER A CA 1
ATOM 665 C C . SER A 1 92 ? -14.059 3.015 -0.280 1.00 97.38 92 SER A C 1
ATOM 667 O O . SER A 1 92 ? -14.269 1.831 -0.532 1.00 97.38 92 SER A O 1
ATOM 669 N N . LEU A 1 93 ? -12.958 3.452 0.352 1.00 97.19 93 LEU A N 1
ATOM 670 C CA . LEU A 1 93 ? -11.865 2.597 0.819 1.00 97.19 93 LEU A CA 1
ATOM 671 C C . LEU A 1 93 ? -11.167 1.783 -0.291 1.00 97.19 93 LEU A C 1
ATOM 673 O O . LEU A 1 93 ? -10.424 0.844 -0.009 1.00 97.19 93 LEU A O 1
ATOM 677 N N . ALA A 1 94 ? -11.375 2.167 -1.552 1.00 97.62 94 ALA A N 1
ATOM 678 C CA . ALA A 1 94 ? -10.755 1.560 -2.723 1.00 97.62 94 ALA A CA 1
ATOM 679 C C . ALA A 1 94 ? -9.781 2.550 -3.374 1.00 97.62 94 ALA A C 1
ATOM 681 O O . ALA A 1 94 ? -10.188 3.631 -3.802 1.00 97.62 94 ALA A O 1
ATOM 682 N N . ILE A 1 95 ? -8.506 2.178 -3.448 1.00 96.94 95 ILE A N 1
ATOM 683 C CA . ILE A 1 95 ? -7.423 2.963 -4.041 1.00 96.94 95 ILE A CA 1
ATOM 684 C C . ILE A 1 95 ? -6.945 2.221 -5.287 1.00 96.94 95 ILE A C 1
ATOM 686 O O . ILE A 1 95 ? -6.374 1.142 -5.182 1.00 96.94 95 ILE A O 1
ATOM 690 N N . THR A 1 96 ? -7.131 2.824 -6.456 1.00 96.75 96 THR A N 1
ATOM 691 C CA . THR A 1 96 ? -6.586 2.311 -7.717 1.00 96.75 96 THR A CA 1
ATOM 692 C C . THR A 1 96 ? -5.495 3.250 -8.195 1.00 96.75 96 THR A C 1
ATOM 694 O O . THR A 1 96 ? -5.728 4.449 -8.361 1.00 96.75 96 THR A O 1
ATOM 697 N N . THR A 1 97 ? -4.302 2.712 -8.431 1.00 95.75 97 THR A N 1
ATOM 698 C CA . THR A 1 97 ? -3.196 3.448 -9.047 1.00 95.75 97 THR A CA 1
ATOM 699 C C . THR A 1 97 ? -2.715 2.691 -10.268 1.00 95.75 97 THR A C 1
ATOM 701 O O . THR A 1 97 ? -2.277 1.556 -10.149 1.00 95.75 97 THR A O 1
ATOM 704 N N . THR A 1 98 ? -2.782 3.334 -11.432 1.00 95.88 98 THR A N 1
ATOM 705 C CA . THR A 1 98 ? -2.153 2.859 -12.671 1.00 95.88 98 THR A CA 1
ATOM 706 C C . THR A 1 98 ? -1.022 3.808 -13.025 1.00 95.88 98 THR A C 1
ATOM 708 O O . THR A 1 98 ? -1.199 5.029 -12.962 1.00 95.88 98 THR A O 1
ATOM 711 N N . THR A 1 99 ? 0.147 3.270 -13.353 1.00 93.38 99 THR A N 1
ATOM 712 C CA . THR A 1 99 ? 1.309 4.087 -13.692 1.00 93.38 99 THR A CA 1
ATOM 713 C C . THR A 1 99 ? 1.078 4.845 -14.995 1.00 93.38 99 THR A C 1
ATOM 715 O O . THR A 1 99 ? 0.688 4.273 -16.007 1.00 93.38 99 THR A O 1
ATOM 718 N N . THR A 1 100 ? 1.354 6.149 -14.985 1.00 89.56 100 THR A N 1
ATOM 719 C CA . THR A 1 100 ? 1.408 6.946 -16.218 1.00 89.56 100 THR A CA 1
ATOM 720 C C . THR A 1 100 ? 2.577 6.547 -17.126 1.00 89.56 100 THR A C 1
ATOM 722 O O . THR A 1 100 ? 2.357 6.435 -18.331 1.00 89.56 100 THR A O 1
ATOM 725 N N . PRO A 1 101 ? 3.819 6.368 -16.619 1.00 89.38 101 PRO A N 1
ATOM 726 C CA . PRO A 1 101 ? 4.880 5.801 -17.434 1.00 89.38 101 PRO A CA 1
ATOM 727 C C . PRO A 1 101 ? 4.648 4.305 -17.635 1.00 89.38 101 PRO A C 1
ATOM 729 O O . PRO A 1 101 ? 4.071 3.619 -16.784 1.00 89.38 101 PRO A O 1
ATOM 732 N N . THR A 1 102 ? 5.152 3.819 -18.758 1.00 92.44 102 THR A N 1
ATOM 733 C CA . THR A 1 102 ? 5.244 2.403 -19.066 1.00 92.44 102 THR A CA 1
ATOM 734 C C . THR A 1 102 ? 6.626 1.866 -18.691 1.00 92.44 102 THR A C 1
ATOM 736 O O . THR A 1 102 ? 7.613 2.605 -18.645 1.00 92.44 102 THR A O 1
ATOM 739 N N . PHE A 1 103 ? 6.690 0.575 -18.387 1.00 91.00 103 PHE A N 1
ATOM 740 C CA . PHE A 1 103 ? 7.881 -0.121 -17.919 1.00 91.00 103 PHE A CA 1
ATOM 741 C C . PHE A 1 103 ? 8.264 -1.215 -18.910 1.00 91.00 103 PHE A C 1
ATOM 743 O O . PHE A 1 103 ? 7.401 -1.893 -19.461 1.00 91.00 103 PHE A O 1
ATOM 750 N N . ALA A 1 104 ? 9.565 -1.364 -19.150 1.00 91.56 104 ALA A N 1
ATOM 751 C CA . ALA A 1 104 ? 10.086 -2.445 -19.978 1.00 91.56 104 ALA A CA 1
ATOM 752 C C . ALA A 1 104 ? 9.899 -3.804 -19.274 1.00 91.56 104 ALA A C 1
ATOM 754 O O . ALA A 1 104 ? 9.714 -3.831 -18.056 1.00 91.56 104 ALA A O 1
ATOM 755 N N . PRO A 1 105 ? 10.007 -4.932 -19.995 1.00 89.56 105 PRO A N 1
ATOM 756 C CA . PRO A 1 105 ? 9.998 -6.250 -19.374 1.00 89.56 105 PRO A CA 1
ATOM 757 C C . PRO A 1 105 ? 11.050 -6.368 -18.260 1.00 89.56 105 PRO A C 1
ATOM 759 O O . PRO A 1 105 ? 12.225 -6.039 -18.455 1.00 89.56 105 PRO A O 1
ATOM 762 N N . GLY A 1 106 ? 10.630 -6.841 -17.088 1.00 88.06 106 GLY A N 1
ATOM 763 C CA . GLY A 1 106 ? 11.483 -6.958 -15.912 1.00 88.06 106 GLY A CA 1
ATOM 764 C C . GLY A 1 106 ? 10.732 -6.904 -14.577 1.00 88.06 106 GLY A C 1
ATOM 765 O O . GLY A 1 106 ? 9.528 -6.637 -14.536 1.00 88.06 106 GLY A O 1
ATOM 766 N N . PRO A 1 107 ? 11.442 -7.175 -13.470 1.00 89.00 107 PRO A N 1
ATOM 767 C CA . PRO A 1 107 ? 10.870 -7.133 -12.135 1.00 89.00 107 PRO A CA 1
ATOM 768 C C . PRO A 1 107 ? 10.906 -5.709 -11.554 1.00 89.00 107 PRO A C 1
ATOM 770 O O . PRO A 1 107 ? 11.945 -5.039 -11.540 1.00 89.00 107 PRO A O 1
ATOM 773 N N . TYR A 1 108 ? 9.778 -5.280 -10.996 1.00 89.69 108 TYR A N 1
ATOM 774 C CA . TYR A 1 108 ? 9.624 -4.014 -10.280 1.00 89.69 108 TYR A CA 1
ATOM 775 C C . TYR A 1 108 ? 8.972 -4.253 -8.924 1.00 89.69 108 TYR A C 1
ATOM 777 O O . TYR A 1 108 ? 8.125 -5.129 -8.789 1.00 89.69 108 TYR A O 1
ATOM 785 N N . ASP A 1 109 ? 9.337 -3.464 -7.920 1.00 90.00 109 ASP A N 1
ATOM 786 C CA . ASP A 1 109 ? 8.689 -3.507 -6.611 1.00 90.00 109 ASP A CA 1
ATOM 787 C C . ASP A 1 109 ? 7.762 -2.296 -6.478 1.00 90.00 109 ASP A C 1
ATOM 789 O O . ASP A 1 109 ? 8.184 -1.148 -6.629 1.00 90.00 109 ASP A O 1
ATOM 793 N N . MET A 1 110 ? 6.486 -2.548 -6.196 1.00 91.31 110 MET A N 1
ATOM 794 C CA . MET A 1 110 ? 5.486 -1.512 -5.960 1.00 91.31 110 MET A CA 1
ATOM 795 C C . MET A 1 110 ? 5.127 -1.465 -4.475 1.00 91.31 110 MET A C 1
ATOM 797 O O . MET A 1 110 ? 4.988 -2.499 -3.818 1.00 91.31 110 MET A O 1
ATOM 801 N N . VAL A 1 111 ? 4.985 -0.259 -3.938 1.00 91.50 111 VAL A N 1
ATOM 802 C CA . VAL A 1 111 ? 4.643 -0.014 -2.536 1.00 91.50 111 VAL A CA 1
ATOM 803 C C . VAL A 1 111 ? 3.392 0.850 -2.471 1.00 91.50 111 VAL A C 1
ATOM 805 O O . VAL A 1 111 ? 3.275 1.813 -3.226 1.00 91.50 111 VAL A O 1
ATOM 808 N N . LEU A 1 112 ? 2.496 0.542 -1.540 1.00 94.38 112 LEU A N 1
ATOM 809 C CA . LEU A 1 112 ? 1.472 1.460 -1.053 1.00 94.38 112 LEU A CA 1
ATOM 810 C C . LEU A 1 112 ? 1.701 1.665 0.440 1.00 94.38 112 LEU A C 1
ATOM 812 O O . LEU A 1 112 ? 1.821 0.695 1.187 1.00 94.38 112 LEU A O 1
ATOM 816 N N . VAL A 1 113 ? 1.708 2.923 0.871 1.00 94.81 113 VAL A N 1
ATOM 817 C CA . VAL A 1 113 ? 1.729 3.312 2.282 1.00 94.81 113 VAL A CA 1
ATOM 818 C C . VAL A 1 113 ? 0.564 4.253 2.543 1.00 94.81 113 VAL A C 1
ATOM 820 O O . VAL A 1 113 ? 0.426 5.271 1.868 1.00 94.81 113 VAL A O 1
ATOM 823 N N . VAL A 1 114 ? -0.264 3.937 3.533 1.00 96.56 114 VAL A N 1
ATOM 824 C CA . VAL A 1 114 ? -1.272 4.846 4.081 1.00 96.56 114 VAL A CA 1
ATOM 825 C C . VAL A 1 114 ? -0.740 5.392 5.398 1.00 96.56 114 VAL A C 1
ATOM 827 O O . VAL A 1 114 ? -0.609 4.661 6.382 1.00 96.56 114 VAL A O 1
ATOM 830 N N . TYR A 1 115 ? -0.462 6.692 5.424 1.00 96.00 115 TYR A N 1
ATOM 831 C CA . TYR A 1 115 ? 0.072 7.373 6.598 1.00 96.00 115 TYR A CA 1
ATOM 832 C C . TYR A 1 115 ? -1.071 7.783 7.530 1.00 96.00 115 TYR A C 1
ATOM 834 O O . TYR A 1 115 ? -1.503 8.938 7.587 1.00 96.00 115 TYR A O 1
ATOM 842 N N . ALA A 1 116 ? -1.625 6.790 8.223 1.00 95.38 116 ALA A N 1
ATOM 843 C CA . ALA A 1 116 ? -2.712 6.990 9.172 1.00 95.38 116 ALA A CA 1
ATOM 844 C C . ALA A 1 116 ? -2.235 7.713 10.444 1.00 95.38 116 ALA A C 1
ATOM 846 O O . ALA A 1 116 ? -2.978 8.528 11.012 1.00 95.38 116 ALA A O 1
ATOM 847 N N . SER A 1 117 ? -0.986 7.461 10.845 1.00 94.25 117 SER A N 1
ATOM 848 C CA . SER A 1 117 ? -0.396 7.924 12.101 1.00 94.25 117 SER A CA 1
ATOM 849 C C . SER A 1 117 ? 0.760 8.902 11.884 1.00 94.25 117 SER A C 1
ATOM 851 O O . SER A 1 117 ? 0.885 9.871 12.638 1.00 94.25 117 SER A O 1
ATOM 853 N N . THR A 1 118 ? 1.572 8.705 10.843 1.00 94.12 118 THR A N 1
ATOM 854 C CA . THR A 1 118 ? 2.691 9.604 10.529 1.00 94.12 118 THR A CA 1
ATOM 855 C C . THR A 1 118 ? 2.205 10.912 9.892 1.00 94.12 118 THR A C 1
ATOM 857 O O . THR A 1 118 ? 1.516 10.884 8.871 1.00 94.12 118 THR A O 1
ATOM 860 N N . PRO A 1 119 ? 2.565 12.086 10.442 1.00 92.94 119 PRO A N 1
ATOM 861 C CA . PRO A 1 119 ? 2.241 13.368 9.822 1.00 92.94 119 PRO A CA 1
ATOM 862 C C . PRO A 1 119 ? 2.999 13.568 8.506 1.00 92.94 119 PRO A C 1
ATOM 864 O O . PRO A 1 119 ? 4.220 13.423 8.472 1.00 92.94 119 PRO A O 1
ATOM 867 N N . ILE A 1 120 ? 2.281 13.976 7.457 1.00 94.62 120 ILE A N 1
ATOM 868 C CA . ILE A 1 120 ? 2.850 14.308 6.145 1.00 94.62 120 ILE A CA 1
ATOM 869 C C . ILE A 1 120 ? 2.843 15.824 5.939 1.00 94.62 120 ILE A C 1
ATOM 871 O O . ILE A 1 120 ? 1.849 16.495 6.226 1.00 94.62 120 ILE A O 1
ATOM 875 N N . THR A 1 121 ? 3.962 16.367 5.465 1.00 93.81 121 THR A N 1
ATOM 876 C CA . THR A 1 121 ? 4.139 17.801 5.206 1.00 93.81 121 THR A CA 1
ATOM 877 C C . THR A 1 121 ? 3.687 18.182 3.794 1.00 93.81 121 THR A C 1
ATOM 879 O O . THR A 1 121 ? 3.636 17.349 2.890 1.00 93.81 121 THR A O 1
ATOM 882 N N . GLU A 1 122 ? 3.401 19.468 3.565 1.00 93.06 122 GLU A N 1
ATOM 883 C CA . GLU A 1 122 ? 3.100 19.972 2.215 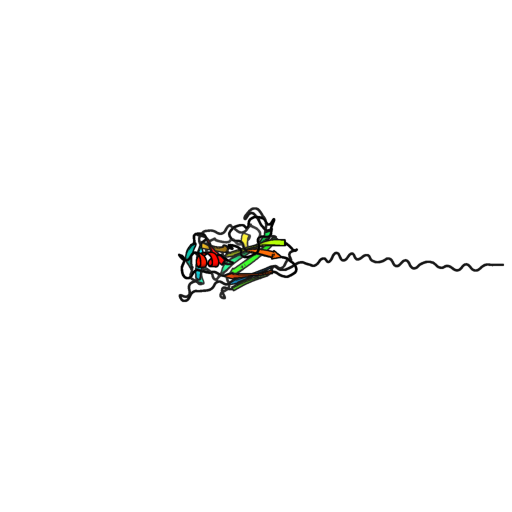1.00 93.06 122 GLU A CA 1
ATOM 884 C C . GLU A 1 122 ? 4.273 19.765 1.241 1.00 93.06 122 GLU A C 1
ATOM 886 O O . GLU A 1 122 ? 4.046 19.427 0.084 1.00 93.06 122 GLU A O 1
ATOM 891 N N . ALA A 1 123 ? 5.519 19.892 1.714 1.00 91.88 123 ALA A N 1
ATOM 892 C CA . ALA A 1 123 ? 6.719 19.666 0.903 1.00 91.88 123 ALA A CA 1
ATOM 893 C C . ALA A 1 123 ? 6.827 18.209 0.415 1.00 91.88 123 ALA A C 1
ATOM 895 O O . ALA A 1 123 ? 7.185 17.960 -0.737 1.00 91.88 123 ALA A O 1
ATOM 896 N N . GLN A 1 124 ? 6.452 17.240 1.257 1.00 91.12 124 GLN A N 1
ATOM 897 C CA . GLN A 1 124 ? 6.395 15.826 0.876 1.00 91.12 124 GLN A CA 1
ATOM 898 C C . GLN A 1 124 ? 5.308 15.569 -0.175 1.00 91.12 124 GLN A C 1
ATOM 900 O O . GLN A 1 124 ? 5.576 14.910 -1.180 1.00 91.12 124 GLN A O 1
ATOM 905 N N . LEU A 1 125 ? 4.109 16.140 0.005 1.00 90.12 125 LEU A N 1
ATOM 906 C CA . LEU A 1 125 ? 3.014 16.042 -0.974 1.00 90.12 125 LEU A CA 1
ATOM 907 C C . LEU A 1 125 ? 3.368 16.693 -2.321 1.00 90.12 125 LEU A C 1
ATOM 909 O O . LEU A 1 125 ? 2.908 16.237 -3.366 1.00 90.12 125 LEU A O 1
ATOM 913 N N . ALA A 1 126 ? 4.194 17.741 -2.297 1.00 89.31 126 ALA A N 1
ATOM 914 C CA . ALA A 1 126 ? 4.701 18.434 -3.478 1.00 89.31 126 ALA A CA 1
ATOM 915 C C . ALA A 1 126 ? 5.908 17.737 -4.140 1.00 89.31 126 ALA A C 1
ATOM 917 O O . ALA A 1 126 ? 6.419 18.240 -5.140 1.00 89.31 126 ALA A O 1
ATOM 918 N N . PHE A 1 127 ? 6.349 16.586 -3.616 1.00 86.62 127 PHE A N 1
ATOM 919 C CA . PHE A 1 127 ? 7.534 15.845 -4.069 1.00 86.62 127 PHE A CA 1
ATOM 920 C C . PHE A 1 127 ? 8.859 16.621 -3.948 1.00 86.62 127 PHE A C 1
ATOM 922 O O . PHE A 1 127 ? 9.834 16.302 -4.629 1.00 86.62 127 PHE A O 1
ATOM 929 N N . GLU A 1 128 ? 8.912 17.633 -3.081 1.00 85.81 128 GLU A N 1
ATOM 930 C CA . GLU A 1 128 ? 10.136 18.390 -2.787 1.00 85.81 128 GLU A CA 1
ATOM 931 C C . GLU A 1 128 ? 11.026 17.653 -1.774 1.00 85.81 128 GLU A C 1
ATOM 933 O O . GLU A 1 128 ? 12.244 17.833 -1.754 1.00 85.81 128 GLU A O 1
ATOM 938 N N . GLU A 1 129 ? 10.419 16.784 -0.963 1.00 85.00 129 GLU A N 1
ATOM 939 C CA . GLU A 1 129 ? 11.086 15.908 -0.003 1.00 85.00 129 GLU A CA 1
ATOM 940 C C . GLU A 1 129 ? 10.708 14.443 -0.246 1.00 85.00 129 GLU A C 1
ATOM 942 O O . GLU A 1 129 ? 9.618 14.128 -0.728 1.00 85.00 129 GLU A O 1
ATOM 947 N N . ILE A 1 130 ? 11.619 13.533 0.113 1.00 85.44 130 ILE A N 1
ATOM 948 C CA . ILE A 1 130 ? 11.372 12.089 0.045 1.00 85.44 130 ILE A CA 1
ATOM 949 C C . ILE A 1 130 ? 10.255 11.736 1.046 1.00 85.44 130 IL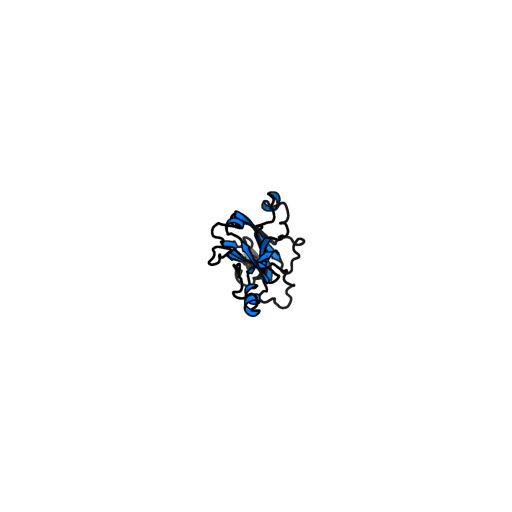E A C 1
ATOM 951 O O . ILE A 1 130 ? 10.267 12.260 2.168 1.00 85.44 130 ILE A O 1
ATOM 955 N N . PRO A 1 131 ? 9.307 10.849 0.683 1.00 86.06 131 PRO A N 1
ATOM 956 C CA . PRO A 1 131 ? 8.319 10.338 1.623 1.00 86.06 131 PRO A CA 1
ATOM 957 C C . PRO A 1 131 ? 8.991 9.788 2.889 1.00 86.06 131 PRO A C 1
ATOM 959 O O . PRO A 1 131 ? 10.028 9.121 2.800 1.00 86.06 131 PRO A O 1
ATOM 962 N N . PRO A 1 132 ? 8.429 10.042 4.080 1.00 88.06 132 PRO A N 1
ATOM 963 C CA . PRO A 1 132 ? 8.984 9.484 5.297 1.00 88.06 132 PRO A CA 1
ATOM 964 C C . PRO A 1 132 ? 8.782 7.965 5.304 1.00 88.06 132 PRO A C 1
ATOM 966 O O . PRO A 1 132 ? 7.841 7.439 4.701 1.00 88.06 132 PRO A O 1
ATOM 969 N N . ALA A 1 133 ? 9.645 7.252 6.025 1.00 86.62 133 ALA A N 1
ATOM 970 C CA . ALA A 1 133 ? 9.398 5.845 6.316 1.00 86.62 133 ALA A CA 1
ATOM 971 C C . ALA A 1 133 ? 8.089 5.698 7.112 1.00 86.62 133 ALA A C 1
ATOM 973 O O . ALA A 1 133 ? 7.805 6.518 7.987 1.00 86.62 133 ALA A O 1
ATOM 974 N N . ALA A 1 134 ? 7.313 4.653 6.816 1.00 86.94 134 ALA A N 1
ATOM 975 C CA . ALA A 1 134 ? 6.122 4.314 7.588 1.00 86.94 134 ALA A CA 1
ATOM 976 C C . ALA A 1 134 ? 6.502 4.014 9.049 1.00 86.94 134 ALA A C 1
ATOM 978 O O . ALA A 1 134 ? 7.502 3.336 9.311 1.00 86.94 134 ALA A O 1
ATOM 979 N N . ALA A 1 135 ? 5.710 4.515 9.993 1.00 88.94 135 ALA A N 1
ATOM 980 C CA . ALA A 1 135 ? 5.902 4.315 11.426 1.00 88.94 135 ALA A CA 1
ATOM 981 C C . ALA A 1 135 ? 4.761 3.483 12.030 1.00 88.94 135 ALA A C 1
ATOM 983 O O . ALA A 1 135 ? 3.788 3.152 11.355 1.00 88.94 135 ALA A O 1
ATOM 984 N N . GLY A 1 136 ? 4.885 3.142 13.316 1.00 91.75 136 GLY A N 1
ATOM 985 C CA . GLY A 1 136 ? 3.865 2.378 14.034 1.00 91.75 136 GLY A CA 1
ATOM 986 C C . GLY A 1 136 ? 2.474 3.008 13.912 1.00 91.75 136 GLY A C 1
ATOM 987 O O . GLY A 1 136 ? 2.298 4.205 14.152 1.00 91.75 136 GLY A O 1
ATOM 988 N N . GLY A 1 137 ? 1.492 2.194 13.525 1.00 91.31 137 GLY A N 1
ATOM 989 C CA . GLY A 1 137 ? 0.115 2.604 13.250 1.00 91.31 137 GLY A CA 1
ATOM 990 C C . GLY A 1 137 ? -0.149 3.095 11.822 1.00 91.31 137 GLY A C 1
ATOM 991 O O . GLY A 1 137 ? -1.287 3.459 11.529 1.00 91.31 137 GLY A O 1
ATOM 992 N N . ASP A 1 138 ? 0.853 3.137 10.943 1.00 94.19 138 ASP A N 1
ATOM 993 C CA . ASP A 1 138 ? 0.635 3.282 9.501 1.00 94.19 138 ASP A CA 1
ATOM 994 C C . ASP A 1 138 ? 0.289 1.931 8.865 1.00 94.19 138 ASP A C 1
ATOM 996 O O . ASP A 1 138 ? 0.491 0.867 9.458 1.00 94.19 138 ASP A O 1
ATOM 1000 N N . LEU A 1 139 ? -0.228 1.975 7.639 1.00 93.12 139 LEU A N 1
ATOM 1001 C CA . LEU A 1 139 ? -0.552 0.785 6.861 1.00 93.12 139 LEU A CA 1
ATOM 1002 C C . LEU A 1 139 ? 0.380 0.714 5.659 1.00 93.12 139 LEU A C 1
ATOM 1004 O O . LEU A 1 139 ? 0.613 1.729 5.004 1.00 93.12 139 LEU A O 1
ATOM 1008 N N . ALA A 1 140 ? 0.877 -0.469 5.332 1.00 91.19 140 ALA A N 1
ATOM 1009 C CA . ALA A 1 140 ? 1.684 -0.669 4.139 1.00 91.19 140 ALA A CA 1
ATOM 1010 C C . ALA A 1 140 ? 1.321 -1.984 3.462 1.00 91.19 140 ALA A C 1
ATOM 1012 O O . ALA A 1 140 ? 0.961 -2.956 4.127 1.00 91.19 140 ALA A O 1
ATOM 1013 N N . THR A 1 141 ? 1.436 -2.034 2.138 1.00 83.19 141 THR A N 1
ATOM 1014 C CA . THR A 1 141 ? 1.437 -3.315 1.427 1.00 83.19 141 THR A CA 1
ATOM 1015 C C . THR A 1 141 ? 2.508 -4.229 1.986 1.00 83.19 141 THR A C 1
ATOM 1017 O O . THR A 1 141 ? 3.506 -3.770 2.521 1.00 83.19 141 THR A O 1
ATOM 1020 N N . PHE A 1 142 ? 2.311 -5.528 1.852 1.00 76.00 142 PHE A N 1
ATOM 1021 C CA . PHE A 1 142 ? 3.274 -6.558 2.168 1.00 76.00 142 PHE A CA 1
ATOM 1022 C C . PHE A 1 142 ? 2.957 -7.784 1.324 1.00 76.00 142 PHE A C 1
ATOM 1024 O O . PHE A 1 142 ? 1.793 -8.101 1.071 1.00 76.00 142 PHE A O 1
ATOM 1031 N N . ASN A 1 143 ? 4.000 -8.493 0.914 1.00 69.12 143 ASN A N 1
ATOM 1032 C CA . ASN A 1 143 ? 3.841 -9.774 0.259 1.00 69.12 143 ASN A CA 1
ATOM 1033 C C . ASN A 1 143 ? 4.822 -10.785 0.847 1.00 69.12 143 ASN A C 1
ATOM 1035 O O . ASN A 1 143 ? 6.033 -10.568 0.806 1.00 69.12 143 ASN A O 1
ATOM 1039 N N . LEU A 1 144 ? 4.310 -11.921 1.317 1.00 55.44 144 LEU A N 1
ATOM 1040 C CA . LEU A 1 144 ? 5.023 -13.188 1.151 1.00 55.44 144 LEU A CA 1
ATOM 1041 C C . LEU A 1 144 ? 4.675 -13.663 -0.263 1.00 55.44 144 LEU A C 1
ATOM 1043 O O . LEU A 1 144 ? 3.663 -14.318 -0.455 1.00 55.44 144 LEU A O 1
ATOM 1047 N N . SER A 1 145 ? 5.437 -13.214 -1.260 1.00 53.09 145 SER A N 1
ATOM 1048 C CA . SER A 1 145 ? 5.085 -13.355 -2.679 1.00 53.09 145 SER A CA 1
ATOM 1049 C C . SER A 1 145 ? 4.670 -14.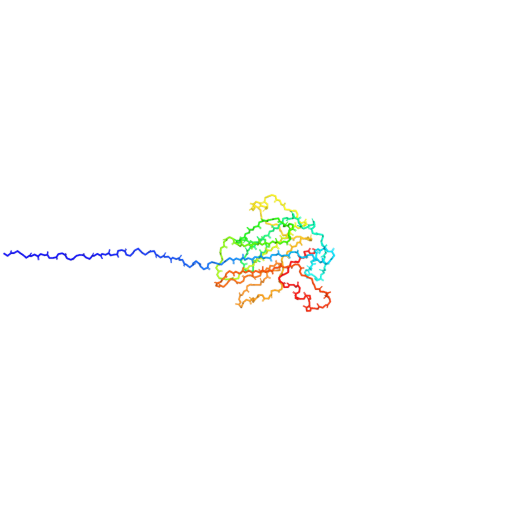764 -3.111 1.00 53.09 145 SER A C 1
ATOM 1051 O O . SER A 1 145 ? 5.377 -15.732 -2.835 1.00 53.09 145 SER A O 1
ATOM 1053 N N . SER A 1 146 ? 3.579 -14.838 -3.882 1.00 45.34 146 SER A N 1
ATOM 1054 C CA . SER A 1 146 ? 3.260 -15.941 -4.800 1.00 45.34 146 SER A CA 1
ATOM 1055 C C . SER A 1 146 ? 3.625 -15.635 -6.262 1.00 45.34 146 SER A C 1
ATOM 1057 O O . SER A 1 146 ? 3.528 -16.521 -7.109 1.00 45.34 146 SER A O 1
ATOM 1059 N N . ALA A 1 147 ? 4.087 -14.416 -6.577 1.00 54.38 147 ALA A N 1
ATOM 1060 C CA . ALA A 1 147 ? 4.741 -14.136 -7.852 1.00 54.38 147 ALA A CA 1
ATOM 1061 C C . ALA A 1 147 ? 6.108 -14.831 -7.868 1.00 54.38 147 ALA A C 1
ATOM 1063 O O . ALA A 1 147 ? 6.872 -14.706 -6.904 1.00 54.38 147 ALA A O 1
ATOM 1064 N N . ASP A 1 148 ? 6.401 -15.562 -8.948 1.00 56.25 148 ASP A N 1
ATOM 1065 C CA . ASP A 1 148 ? 7.683 -16.240 -9.120 1.00 56.25 148 ASP A CA 1
ATOM 1066 C C . ASP A 1 148 ? 8.812 -15.214 -8.966 1.00 56.25 148 ASP A C 1
ATOM 1068 O O . ASP A 1 148 ? 8.996 -14.338 -9.813 1.00 56.25 148 ASP A O 1
ATOM 1072 N N . VAL A 1 149 ? 9.574 -15.314 -7.875 1.00 62.53 149 VAL A N 1
ATOM 1073 C CA . VAL A 1 149 ? 10.917 -14.736 -7.823 1.00 62.53 149 VAL A CA 1
ATOM 1074 C C . VAL A 1 149 ? 11.713 -15.536 -8.842 1.00 62.53 149 VAL A C 1
ATOM 1076 O O . VAL A 1 149 ? 12.026 -16.712 -8.619 1.00 62.53 149 VAL A O 1
ATOM 1079 N N . LEU A 1 150 ? 11.952 -14.938 -10.006 1.00 69.0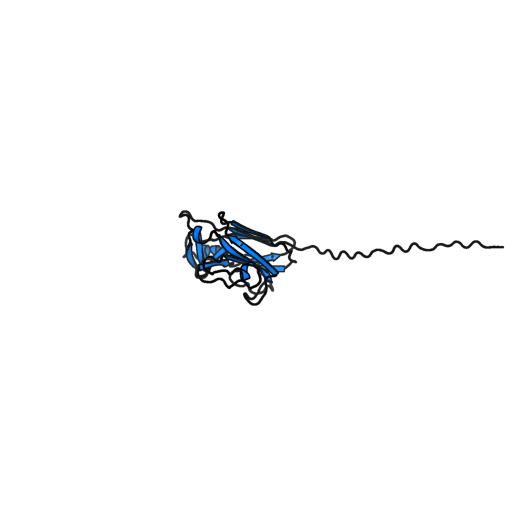0 150 LEU A N 1
ATOM 1080 C CA . LEU A 1 150 ? 12.597 -15.644 -11.099 1.00 69.00 15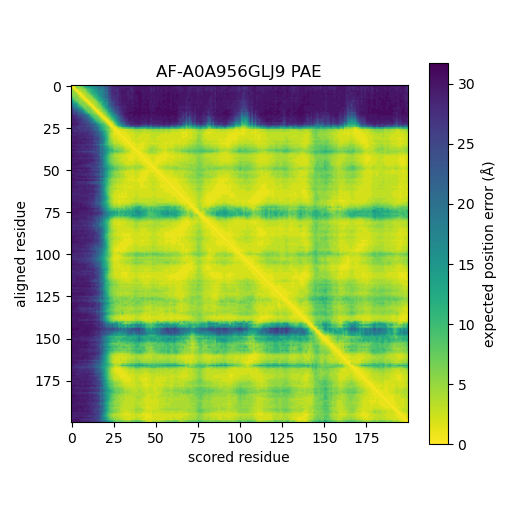0 LEU A CA 1
ATOM 1081 C C . LEU A 1 150 ? 14.063 -15.914 -10.728 1.00 69.00 150 LEU A C 1
ATOM 1083 O O . LEU A 1 150 ? 14.670 -15.153 -9.969 1.00 69.00 150 LEU A O 1
ATOM 1087 N N . PRO A 1 151 ? 14.676 -16.997 -11.238 1.00 67.62 151 PRO A N 1
ATOM 1088 C CA . PRO A 1 151 ? 16.087 -17.254 -10.991 1.00 67.62 151 PRO A CA 1
ATOM 1089 C C . PRO A 1 151 ? 16.961 -16.052 -11.390 1.00 67.62 151 PRO A C 1
ATOM 1091 O O . PRO A 1 151 ? 17.096 -15.747 -12.572 1.00 67.62 151 PRO A O 1
ATOM 1094 N N . GLY A 1 152 ? 17.586 -15.407 -10.400 1.00 75.50 152 GLY A N 1
ATOM 1095 C CA . GLY A 1 152 ? 18.440 -14.227 -10.589 1.00 75.50 152 GLY A CA 1
ATOM 1096 C C . GLY A 1 152 ? 17.840 -12.907 -10.098 1.00 75.50 152 GLY A C 1
ATOM 1097 O O . GLY A 1 152 ? 18.574 -11.921 -10.037 1.00 75.50 152 GLY A O 1
ATOM 1098 N N . ASP A 1 153 ? 16.565 -12.891 -9.708 1.00 75.06 153 ASP A N 1
ATOM 1099 C CA . ASP A 1 153 ? 15.935 -11.724 -9.098 1.00 75.06 153 ASP A CA 1
ATOM 1100 C C . ASP A 1 153 ? 16.587 -11.366 -7.750 1.00 75.06 153 ASP A C 1
ATOM 1102 O O . ASP A 1 153 ? 16.976 -12.259 -6.989 1.00 75.06 153 ASP A O 1
ATOM 1106 N N . PRO A 1 154 ? 16.688 -10.067 -7.416 1.00 77.06 154 PRO A N 1
ATOM 1107 C CA . PRO A 1 154 ? 17.151 -9.638 -6.106 1.00 77.06 154 PRO A CA 1
ATOM 1108 C C . PRO A 1 154 ? 16.097 -9.906 -5.024 1.00 77.06 154 PRO A C 1
ATOM 1110 O O . PRO A 1 154 ? 14.889 -9.934 -5.300 1.00 77.06 154 PRO A O 1
ATOM 1113 N N . ASP A 1 155 ? 16.576 -10.046 -3.783 1.00 77.56 155 ASP A N 1
ATOM 1114 C CA . ASP A 1 155 ? 15.737 -10.229 -2.597 1.00 77.56 155 ASP A CA 1
ATOM 1115 C C . ASP A 1 155 ? 14.667 -9.136 -2.518 1.00 77.56 155 ASP A C 1
ATOM 1117 O O . ASP A 1 155 ? 14.946 -7.943 -2.658 1.00 77.56 155 ASP A O 1
ATOM 1121 N N . GLN A 1 156 ? 13.425 -9.551 -2.286 1.00 73.31 156 GLN A N 1
ATOM 1122 C CA . GLN A 1 156 ? 12.307 -8.630 -2.184 1.00 73.31 156 GLN A CA 1
ATOM 1123 C C . GLN A 1 156 ? 12.326 -7.924 -0.823 1.00 73.31 156 GLN A C 1
ATOM 1125 O O . GLN A 1 156 ? 12.333 -8.567 0.232 1.00 73.31 156 GLN A O 1
ATOM 1130 N N . ALA A 1 157 ? 12.304 -6.590 -0.836 1.00 71.56 157 ALA A N 1
ATOM 1131 C CA . ALA A 1 157 ? 12.190 -5.812 0.390 1.00 71.56 157 ALA A CA 1
ATOM 1132 C C . ALA A 1 157 ? 10.826 -6.058 1.058 1.00 71.56 157 ALA A C 1
ATOM 1134 O O . ALA A 1 157 ? 9.786 -6.101 0.394 1.00 71.56 157 ALA A O 1
ATOM 1135 N N . LEU A 1 158 ? 10.821 -6.191 2.387 1.00 70.44 158 LEU A N 1
ATOM 1136 C CA . LEU A 1 158 ? 9.581 -6.302 3.156 1.00 70.44 158 LEU A CA 1
ATOM 1137 C C . LEU A 1 158 ? 8.690 -5.083 2.892 1.00 70.44 158 LEU A C 1
ATOM 1139 O O . LEU A 1 158 ? 9.167 -3.951 2.849 1.00 70.44 158 LEU A O 1
ATOM 1143 N N . GLY A 1 159 ? 7.390 -5.325 2.761 1.00 73.44 159 GLY A N 1
ATOM 1144 C CA . GLY A 1 159 ? 6.408 -4.261 2.559 1.00 73.44 159 GLY A CA 1
ATOM 1145 C C . GLY A 1 159 ? 6.116 -3.914 1.091 1.00 73.44 159 GLY A C 1
ATOM 1146 O O . GLY A 1 159 ? 5.447 -2.926 0.797 1.00 73.44 159 GLY A O 1
ATOM 1147 N N . THR A 1 160 ? 6.623 -4.708 0.150 1.00 83.56 160 THR A N 1
ATOM 1148 C CA . THR A 1 160 ? 6.484 -4.456 -1.290 1.00 83.56 160 THR A CA 1
ATOM 1149 C C . THR A 1 160 ? 5.674 -5.553 -1.967 1.00 83.56 160 THR A C 1
ATOM 1151 O O . THR A 1 160 ? 5.565 -6.668 -1.452 1.00 83.56 160 THR A O 1
ATOM 1154 N N . ILE A 1 161 ? 5.135 -5.248 -3.143 1.00 87.19 161 ILE A N 1
ATOM 1155 C CA . ILE A 1 161 ? 4.559 -6.217 -4.071 1.00 87.19 161 ILE A CA 1
ATOM 1156 C C . ILE A 1 161 ? 5.448 -6.277 -5.317 1.00 87.19 161 ILE A C 1
ATOM 1158 O O . ILE A 1 161 ? 5.626 -5.264 -5.993 1.00 87.19 161 ILE A O 1
ATOM 1162 N N . ARG A 1 162 ? 6.000 -7.456 -5.622 1.00 88.19 162 ARG A N 1
ATOM 1163 C CA . ARG A 1 162 ? 6.753 -7.707 -6.854 1.00 88.19 162 ARG A CA 1
ATOM 1164 C C . ARG A 1 162 ? 5.798 -7.762 -8.047 1.00 88.19 162 ARG A C 1
ATOM 1166 O O . ARG A 1 162 ? 4.873 -8.570 -8.065 1.00 88.19 162 ARG A O 1
ATOM 1173 N N . MET A 1 163 ? 6.069 -6.934 -9.047 1.00 87.50 163 MET A N 1
ATOM 1174 C CA . MET A 1 163 ? 5.382 -6.850 -10.331 1.00 87.50 163 MET A CA 1
ATOM 1175 C C . MET A 1 163 ? 6.355 -7.301 -11.424 1.00 87.50 163 MET A C 1
ATOM 1177 O O . MET A 1 163 ? 7.332 -6.610 -11.710 1.00 87.50 163 MET A O 1
ATOM 1181 N N . ASN A 1 164 ? 6.114 -8.469 -12.017 1.00 86.88 164 ASN A N 1
ATOM 1182 C CA . ASN A 1 164 ? 6.946 -8.998 -13.098 1.00 86.88 164 ASN A CA 1
ATOM 1183 C C . ASN A 1 164 ? 6.319 -8.638 -14.447 1.00 86.88 164 ASN A C 1
ATOM 1185 O O . ASN A 1 164 ? 5.320 -9.238 -14.843 1.00 86.88 164 ASN A O 1
ATOM 1189 N N . VAL A 1 165 ? 6.902 -7.662 -15.141 1.00 86.06 165 VAL A N 1
ATOM 1190 C CA . VAL A 1 165 ? 6.478 -7.253 -16.484 1.00 86.06 165 VAL A CA 1
ATOM 1191 C C . VAL A 1 165 ? 7.057 -8.217 -17.511 1.00 86.06 165 VAL A C 1
ATOM 1193 O O . VAL A 1 165 ? 8.269 -8.436 -17.540 1.00 86.06 165 VAL A O 1
ATOM 1196 N N . ALA A 1 166 ? 6.193 -8.775 -18.353 1.00 83.56 166 ALA A N 1
ATOM 1197 C CA . ALA A 1 166 ? 6.578 -9.579 -19.508 1.00 83.56 166 ALA A CA 1
ATOM 1198 C C . ALA A 1 166 ? 6.081 -8.890 -20.785 1.00 83.56 166 ALA A C 1
ATOM 1200 O O . ALA A 1 166 ? 6.647 -7.869 -21.151 1.00 83.56 166 ALA A O 1
ATOM 1201 N N . ASP A 1 167 ? 5.017 -9.407 -21.403 1.00 82.94 167 ASP A N 1
ATOM 1202 C CA . ASP A 1 167 ? 4.518 -8.940 -22.704 1.00 82.94 167 ASP A CA 1
ATOM 1203 C C . ASP A 1 167 ? 3.189 -8.159 -22.617 1.00 82.94 167 ASP A C 1
ATOM 1205 O O . ASP A 1 167 ? 2.649 -7.767 -23.649 1.00 82.94 167 ASP A O 1
ATOM 1209 N N . ASP A 1 168 ? 2.650 -7.944 -21.409 1.00 86.12 168 ASP A N 1
ATOM 1210 C CA . ASP A 1 168 ? 1.358 -7.291 -21.157 1.00 86.12 168 ASP A CA 1
ATOM 1211 C C . ASP A 1 168 ? 1.398 -6.402 -19.894 1.00 86.12 168 ASP A C 1
ATOM 1213 O O . ASP A 1 168 ? 2.278 -6.541 -19.038 1.00 86.12 168 ASP A O 1
ATOM 1217 N N . ASP A 1 169 ? 0.409 -5.506 -19.771 1.00 88.62 169 ASP A N 1
ATOM 1218 C CA . ASP A 1 169 ? 0.137 -4.730 -18.551 1.00 88.62 169 ASP A CA 1
ATOM 1219 C C . ASP A 1 169 ? -0.036 -5.650 -17.331 1.00 88.62 169 ASP A C 1
ATOM 1221 O O . ASP A 1 169 ? -0.677 -6.702 -17.406 1.00 88.62 169 ASP A O 1
ATOM 1225 N N . VAL A 1 170 ? 0.497 -5.237 -16.179 1.00 90.62 170 VAL A N 1
ATOM 1226 C CA . VAL A 1 170 ? 0.457 -6.034 -14.943 1.00 90.62 170 VAL A CA 1
ATOM 1227 C C . VAL A 1 170 ? -0.460 -5.365 -13.933 1.00 90.62 170 VAL A C 1
ATOM 1229 O O . VAL A 1 170 ? -0.243 -4.215 -13.562 1.00 90.62 170 VAL A O 1
ATOM 1232 N N . ALA A 1 171 ? -1.441 -6.104 -13.421 1.00 91.31 171 ALA A N 1
ATOM 1233 C CA . ALA A 1 171 ? -2.333 -5.641 -12.366 1.00 91.31 171 ALA A CA 1
ATOM 1234 C C . ALA A 1 171 ? -2.283 -6.574 -11.150 1.00 91.31 171 ALA A C 1
ATOM 1236 O O . ALA A 1 171 ? -2.263 -7.797 -11.302 1.00 91.31 171 ALA A O 1
ATOM 1237 N N . VAL A 1 172 ? -2.297 -6.001 -9.947 1.00 90.44 172 VAL A N 1
ATOM 1238 C CA . VAL A 1 172 ? -2.391 -6.745 -8.687 1.00 90.44 172 VAL A CA 1
ATOM 1239 C C . VAL A 1 172 ? -3.477 -6.159 -7.795 1.00 90.44 172 VAL A C 1
ATOM 1241 O O . VAL A 1 172 ? -3.566 -4.944 -7.615 1.00 90.44 172 VAL A O 1
ATOM 1244 N N . GLU A 1 173 ? -4.286 -7.035 -7.207 1.00 92.00 173 GLU A N 1
ATOM 1245 C CA . GLU A 1 173 ? -5.230 -6.666 -6.155 1.00 92.00 173 GLU A CA 1
ATOM 1246 C C . GLU A 1 173 ? -4.592 -6.930 -4.784 1.00 92.00 173 GLU A C 1
ATOM 1248 O O . GLU A 1 173 ? -4.043 -8.010 -4.552 1.00 92.00 173 GLU A O 1
ATOM 1253 N N . VAL A 1 174 ? -4.675 -5.954 -3.875 1.00 92.50 174 VAL A N 1
ATOM 1254 C CA . VAL A 1 174 ? -4.195 -6.070 -2.489 1.00 92.50 174 VAL A CA 1
ATOM 1255 C C . VAL A 1 174 ? -5.285 -5.691 -1.494 1.00 92.50 174 VAL A C 1
ATOM 1257 O O . VAL A 1 174 ? -6.047 -4.752 -1.719 1.00 92.50 174 VAL A O 1
ATOM 1260 N N . GLU A 1 175 ? -5.365 -6.403 -0.371 1.00 93.88 175 GLU A N 1
ATOM 1261 C CA . GLU A 1 175 ? -6.447 -6.220 0.610 1.00 93.88 175 GLU A CA 1
ATOM 1262 C C . GLU A 1 175 ? -5.954 -6.379 2.055 1.00 93.88 175 GLU A C 1
ATOM 1264 O O . GLU A 1 175 ? -4.929 -7.003 2.301 1.00 93.88 175 GLU A O 1
ATOM 1269 N N . ASN A 1 176 ? -6.667 -5.851 3.051 1.00 94.06 176 ASN A N 1
ATOM 1270 C CA . ASN A 1 176 ? -6.351 -6.078 4.470 1.00 94.06 176 ASN A CA 1
ATOM 1271 C C . ASN A 1 176 ? -6.890 -7.435 4.961 1.00 94.06 176 ASN A C 1
ATOM 1273 O O . ASN A 1 176 ? -7.886 -7.524 5.679 1.00 94.06 176 ASN A O 1
ATOM 1277 N N . ARG A 1 177 ? -6.232 -8.518 4.548 1.00 91.50 177 ARG A N 1
ATOM 1278 C CA . ARG A 1 177 ? -6.616 -9.887 4.908 1.00 91.50 177 ARG A CA 1
ATOM 1279 C C . ARG A 1 177 ? -6.232 -10.219 6.349 1.00 91.50 177 ARG A C 1
ATOM 1281 O O . ARG A 1 177 ? -5.165 -9.846 6.834 1.00 91.50 177 ARG A O 1
ATOM 1288 N N . THR A 1 178 ? -7.094 -10.973 7.023 1.00 91.62 178 THR A N 1
ATOM 1289 C CA . THR A 1 178 ? -6.815 -11.567 8.334 1.00 91.62 178 THR A CA 1
ATOM 1290 C C . THR A 1 178 ? -7.250 -13.034 8.345 1.00 91.62 178 THR A C 1
ATOM 1292 O O . THR A 1 178 ? -8.271 -13.375 7.739 1.00 91.62 178 THR A O 1
ATOM 1295 N N . PRO A 1 179 ? -6.496 -13.930 9.006 1.00 92.25 179 PRO A N 1
ATOM 12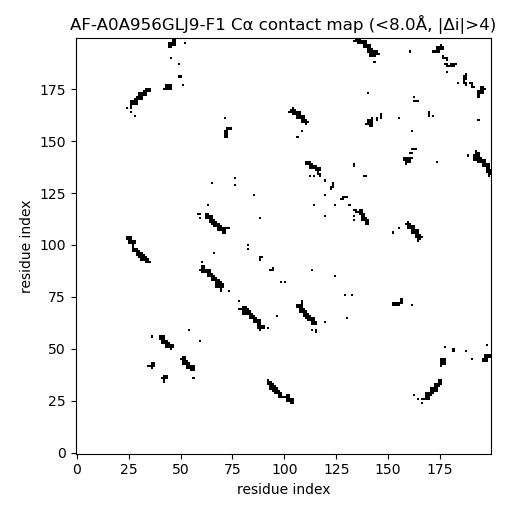96 C CA . PRO A 1 179 ? -6.895 -15.325 9.118 1.00 92.25 179 PRO A CA 1
ATOM 1297 C C . PRO A 1 179 ? -8.079 -15.458 10.078 1.00 92.25 179 PRO A C 1
ATOM 1299 O O . PRO A 1 179 ? -8.159 -14.745 11.080 1.00 92.25 179 PRO A O 1
ATOM 1302 N N . ALA A 1 180 ? -8.971 -16.415 9.813 1.00 90.62 180 ALA A N 1
ATOM 1303 C CA . ALA A 1 180 ? -10.063 -16.722 10.736 1.00 90.62 180 ALA A CA 1
ATOM 1304 C C . ALA A 1 180 ? -9.536 -17.332 12.049 1.00 90.62 180 ALA A C 1
ATOM 1306 O O . ALA A 1 180 ? -10.112 -17.108 13.113 1.00 90.62 180 ALA A O 1
ATOM 1307 N N . ASP A 1 181 ? -8.424 -18.071 11.976 1.00 90.31 181 ASP A N 1
ATOM 1308 C CA . ASP A 1 181 ? -7.667 -18.562 13.126 1.00 90.31 181 ASP A CA 1
ATOM 1309 C C . ASP A 1 181 ? -6.173 -18.225 12.977 1.00 90.31 181 ASP A C 1
ATOM 1311 O O . ASP A 1 181 ? -5.464 -18.815 12.166 1.00 90.31 181 ASP A O 1
ATOM 1315 N N . ILE A 1 182 ? -5.678 -17.293 13.798 1.00 88.88 182 ILE A N 1
ATOM 1316 C CA . ILE A 1 182 ? -4.263 -16.871 13.824 1.00 88.88 182 ILE A CA 1
ATOM 1317 C C . ILE A 1 182 ? -3.306 -17.999 14.257 1.00 88.88 182 ILE A C 1
ATOM 1319 O O . ILE A 1 182 ? -2.098 -17.919 14.044 1.00 88.88 182 ILE A O 1
ATOM 1323 N N . SER A 1 183 ? -3.820 -19.045 14.911 1.00 90.44 183 SER A N 1
ATOM 1324 C CA . SER A 1 183 ? -3.028 -20.214 15.301 1.00 90.44 183 SER A CA 1
ATOM 1325 C C . SER A 1 183 ? -2.930 -21.264 14.191 1.00 90.44 183 SER A C 1
ATOM 1327 O O . SER A 1 183 ? -2.047 -22.126 14.239 1.00 90.44 183 SER A O 1
ATOM 1329 N N . ASP A 1 184 ? -3.780 -21.161 13.164 1.00 93.38 184 ASP A N 1
ATOM 1330 C CA . ASP A 1 184 ? -3.673 -21.944 11.943 1.00 93.38 184 ASP A CA 1
ATOM 1331 C C . ASP A 1 184 ? -2.583 -21.339 11.048 1.00 93.38 184 ASP A C 1
ATOM 1333 O O . ASP A 1 184 ? -2.702 -20.240 10.492 1.00 93.38 184 ASP A O 1
ATOM 1337 N N . ARG A 1 185 ? -1.478 -22.080 10.928 1.00 88.62 185 ARG A N 1
ATOM 1338 C CA . ARG A 1 185 ? -0.310 -21.676 10.146 1.00 88.62 185 ARG A CA 1
ATOM 1339 C C . ARG A 1 185 ? -0.661 -21.438 8.682 1.00 88.62 185 ARG A C 1
ATOM 1341 O O . ARG A 1 185 ? -0.158 -20.473 8.112 1.00 88.62 185 ARG A O 1
ATOM 1348 N N . ASP A 1 186 ? -1.473 -22.300 8.081 1.00 90.44 186 ASP A N 1
ATOM 1349 C CA . ASP A 1 186 ? -1.737 -22.241 6.644 1.00 90.44 186 ASP A CA 1
ATOM 1350 C C . ASP A 1 186 ? -2.618 -21.029 6.327 1.00 90.44 186 ASP A C 1
ATOM 1352 O O . ASP A 1 186 ? -2.331 -20.285 5.389 1.00 90.44 186 ASP A O 1
ATOM 1356 N N . GLN A 1 187 ? -3.613 -20.747 7.176 1.00 90.38 187 GLN A N 1
ATOM 1357 C CA . GLN A 1 187 ? -4.415 -19.524 7.063 1.00 90.38 187 GLN A CA 1
ATOM 1358 C C . GLN A 1 187 ? -3.578 -18.263 7.274 1.00 90.38 187 GLN A C 1
ATOM 1360 O O . GLN A 1 187 ? -3.737 -17.280 6.548 1.00 90.38 187 GLN A O 1
ATOM 1365 N N . THR A 1 188 ? -2.682 -18.281 8.261 1.00 87.88 188 THR A N 1
ATOM 1366 C CA . THR A 1 188 ? -1.838 -17.125 8.582 1.00 87.88 188 THR A CA 1
ATOM 1367 C C . THR A 1 188 ? -0.871 -16.815 7.445 1.00 87.88 188 THR A C 1
ATOM 1369 O O . THR A 1 188 ? -0.760 -15.661 7.047 1.00 87.88 188 THR A O 1
ATOM 1372 N N . VAL A 1 189 ? -0.214 -17.832 6.878 1.00 86.12 189 VAL A N 1
ATOM 1373 C CA . VAL A 1 189 ? 0.683 -17.662 5.724 1.00 86.12 189 VAL A CA 1
ATOM 1374 C C . VAL A 1 189 ? -0.086 -17.148 4.507 1.00 86.12 189 VAL A C 1
ATOM 1376 O O . VAL A 1 189 ? 0.347 -16.171 3.904 1.00 86.12 189 VAL A O 1
ATOM 1379 N N . ALA A 1 190 ? -1.249 -17.727 4.193 1.00 85.81 190 ALA A N 1
ATOM 1380 C CA . ALA A 1 190 ? -2.081 -17.262 3.080 1.00 85.81 190 ALA A CA 1
ATOM 1381 C C . ALA A 1 190 ? -2.552 -15.805 3.259 1.00 85.81 190 ALA A C 1
ATOM 1383 O O . ALA A 1 190 ? -2.693 -15.065 2.289 1.00 85.81 190 ALA A O 1
ATOM 1384 N N . SER A 1 191 ? -2.750 -15.366 4.506 1.00 87.75 191 SER A N 1
ATOM 1385 C CA . SER A 1 191 ? -3.140 -13.986 4.828 1.00 87.75 191 SER A CA 1
ATOM 1386 C C . SER A 1 191 ? -2.008 -12.967 4.671 1.00 87.75 191 SER A C 1
ATOM 1388 O O . SER A 1 191 ? -2.257 -11.784 4.838 1.00 87.75 191 SER A O 1
ATOM 1390 N N . PHE A 1 192 ? -0.775 -13.387 4.380 1.00 87.00 192 PHE A N 1
ATOM 1391 C CA . PHE A 1 192 ? 0.336 -12.481 4.068 1.00 87.00 192 PHE A CA 1
ATOM 1392 C C . PHE A 1 192 ? 0.564 -12.302 2.559 1.00 87.00 192 PHE A C 1
ATOM 1394 O O . PHE A 1 192 ? 1.414 -11.500 2.163 1.00 87.00 192 PHE A O 1
ATOM 1401 N N . GLU A 1 193 ? -0.170 -13.025 1.712 1.00 85.88 193 GLU A N 1
ATOM 1402 C CA . GLU A 1 193 ? -0.111 -12.853 0.260 1.00 85.88 193 GLU A CA 1
ATOM 1403 C C . GLU A 1 193 ? -0.929 -11.623 -0.155 1.00 85.88 193 GLU A C 1
ATOM 1405 O O . GLU A 1 193 ? -2.108 -11.511 0.200 1.00 85.88 193 GLU A O 1
ATOM 1410 N N . HIS A 1 194 ? -0.310 -10.708 -0.910 1.00 85.69 194 HIS A N 1
ATOM 1411 C CA . HIS A 1 194 ? -0.933 -9.487 -1.446 1.00 85.69 194 HIS A CA 1
ATOM 1412 C C . HIS A 1 194 ? -1.771 -8.728 -0.409 1.00 85.69 194 HIS A C 1
ATOM 1414 O O . HIS A 1 194 ? -2.939 -8.406 -0.634 1.00 85.69 194 HIS A O 1
ATOM 1420 N N . THR A 1 195 ? -1.188 -8.487 0.764 1.00 90.31 195 THR A N 1
ATOM 1421 C CA . THR A 1 195 ? -1.937 -7.983 1.914 1.00 90.31 195 THR A CA 1
ATOM 1422 C C . THR A 1 195 ? -1.462 -6.606 2.346 1.00 90.31 195 THR A C 1
ATOM 1424 O O . THR A 1 195 ? -0.279 -6.291 2.293 1.00 90.31 195 THR A O 1
ATOM 1427 N N . ILE A 1 196 ? -2.391 -5.768 2.791 1.00 93.19 196 ILE A N 1
ATOM 1428 C CA . ILE A 1 196 ? -2.084 -4.514 3.476 1.00 93.19 196 ILE A CA 1
ATOM 1429 C C . ILE A 1 196 ? -1.976 -4.825 4.969 1.00 93.19 196 ILE A C 1
ATOM 1431 O O . ILE A 1 196 ? -2.946 -5.257 5.591 1.00 93.19 196 ILE A O 1
ATOM 1435 N N . LEU A 1 197 ? -0.790 -4.621 5.534 1.00 92.94 197 LEU A N 1
ATOM 1436 C CA . LEU A 1 197 ? -0.494 -4.841 6.943 1.00 92.94 197 LEU A CA 1
ATOM 1437 C C . LEU A 1 197 ? -0.477 -3.529 7.717 1.00 92.94 197 LEU A C 1
ATOM 1439 O O . LEU A 1 197 ? -0.248 -2.456 7.157 1.00 92.94 197 LEU A O 1
ATOM 1443 N N . ILE A 1 198 ? -0.634 -3.644 9.031 1.00 93.25 198 ILE A N 1
ATOM 1444 C CA . ILE A 1 198 ? -0.312 -2.567 9.963 1.00 93.25 198 ILE A CA 1
ATOM 1445 C C . ILE A 1 198 ? 1.163 -2.640 10.367 1.00 93.25 198 ILE A C 1
ATOM 1447 O O . ILE A 1 198 ? 1.695 -3.717 10.662 1.00 93.25 198 ILE A O 1
ATOM 1451 N N . ILE A 1 199 ? 1.821 -1.486 10.415 1.00 90.25 199 ILE A N 1
ATOM 1452 C CA . ILE A 1 199 ? 3.159 -1.351 10.986 1.00 90.25 199 ILE A CA 1
ATOM 1453 C C . ILE A 1 199 ? 3.025 -1.303 12.521 1.00 90.25 199 ILE A C 1
ATOM 1455 O O . ILE A 1 199 ? 2.269 -0.469 13.023 1.00 90.25 199 ILE A O 1
ATOM 1459 N N . PRO A 1 200 ? 3.691 -2.200 13.271 1.00 81.94 200 PRO A N 1
ATOM 1460 C CA . PRO A 1 200 ? 3.544 -2.305 14.723 1.00 81.94 200 PRO A CA 1
ATOM 1461 C C . PRO A 1 200 ? 4.191 -1.151 15.501 1.00 81.94 200 PRO A C 1
ATOM 1463 O O . PRO A 1 200 ? 5.129 -0.507 14.975 1.00 81.94 200 PRO A O 1
#

Foldseek 3Di:
DDDDDDDDDDDPPPPPPPPPPPPVLFAKEKEKEAQDADPVQWGWAAAPVLDIDTDHLVLQAFFKKKKFKAAFQDDPPPGDGPDMAIDGQHPRRIDMDMGPTTHDFAKMWMKMKGQSPDDDDPCVNVVVDPDDPHAAFIKMWAAPDPPDCDVPTHDGDGRIDIFGDDRYHTYDYAYRFHFPDSPPPVSSNVNRHRYIHGHD

pLDDT: mean 82.81, std 17.42, range [37.72, 98.06]

Solvent-accessible surface area (backbone atoms only — not comparable to full-atom values): 11652 Å² total; per-residue (Å²): 142,83,83,85,82,84,86,84,78,82,84,76,79,77,73,79,78,73,76,75,85,68,84,78,63,52,26,38,47,33,43,40,36,40,61,54,61,48,98,86,60,31,34,44,22,28,26,96,85,73,45,79,48,74,42,54,57,80,62,44,41,71,24,48,29,41,37,38,32,30,60,50,47,55,51,90,92,76,56,77,62,82,41,74,49,73,51,59,39,41,91,82,35,56,50,76,50,67,49,87,65,59,40,61,64,43,61,28,29,36,34,43,36,38,38,51,57,52,89,81,52,72,52,39,71,70,65,77,39,79,78,76,81,86,43,58,61,10,35,31,28,25,39,62,70,84,62,81,80,52,96,85,61,60,69,76,52,88,41,26,42,77,45,74,33,61,94,52,67,41,75,46,70,30,30,34,37,66,41,97,43,77,86,39,63,68,46,38,56,59,30,34,41,47,12,33,26,34,38,111

Secondary structure (DSSP, 8-state):
--PPPP--------------------B-EEEEEE--B-TTSPEEEE-TTS-EEEE-GGGTTT-EEEEEEEETT--TTTSPPSEEEEEE--TT-EEEEE-SS-B-SEEEEEEEEE-SSS---HHHHTTSSPPPPP-TT-EEEE----S---TTPPPPPTT-EEEEESSS-EEEEEE----S-TT-HHHHHHTTTTEEEEP-

Radius of gyration: 25.09 Å; Cα contacts (8 Å, |Δi|>4): 406; chains: 1; bounding box: 47×42×104 Å

Mean predicted aligned error: 9.4 Å

Sequence (200 aa):
MSTRLVAVMFLATTLVGCAADEDDTGHTLTMDARLTTGDDGLLAFLSPSATIATHAPADVIGKPYYVGVFPAGFSSGNDPALFQVWGTVPESLAITTTTTPTFAPGPYDMVLVVYASTPITEAQLAFEEIPPAAAGGDLATFNLSSADVLPGDPDQALGTIRMNVADDDVAVEVENRTPADISDRDQTVASFEHTILIIP

Nearest PDB structures (foldseek):
  3aqx-assembly2_B  TM=4.967E-01  e=4.555E-01  Bombyx mori
  5gni-assembly1_B  TM=4.458E-01  e=2.875E-01  Homo sapiens
  3ie4-assembly2_B  TM=4.958E-01  e=8.097E-01  Drosophila melanogaster
  7sl1-assembly1_B  TM=4.168E-01  e=2.281E+00  Mus musculus
  8u4b-assembly1_B  TM=3.618E-01  e=4.549E+00  Homo sapiens